Protein AF-A0A061HZM3-F1 (afdb_monomer_lite)

Structure (mmCIF, N/CA/C/O backbone):
data_AF-A0A061HZM3-F1
#
_entry.id   AF-A0A061HZM3-F1
#
loop_
_atom_site.group_PDB
_atom_site.id
_atom_site.type_symbol
_atom_site.label_atom_id
_atom_site.label_alt_id
_atom_site.label_comp_id
_atom_site.label_asym_id
_atom_site.label_entity_id
_atom_site.label_seq_id
_atom_site.pdbx_PDB_ins_code
_atom_site.Cartn_x
_atom_site.Cartn_y
_atom_site.Cartn_z
_atom_site.occupancy
_atom_site.B_iso_or_equiv
_atom_site.auth_seq_id
_atom_site.auth_comp_id
_atom_site.auth_asym_id
_atom_site.auth_atom_id
_atom_site.pdbx_PDB_mod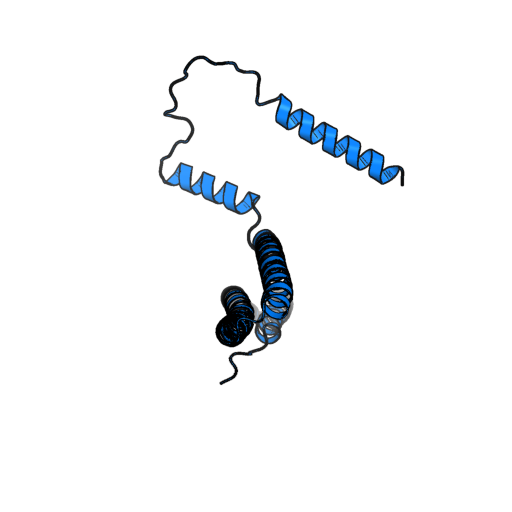el_num
ATOM 1 N N . MET A 1 1 ? -13.392 -8.582 -12.271 1.00 36.47 1 MET A N 1
ATOM 2 C CA . MET A 1 1 ? -13.819 -8.624 -10.857 1.00 36.47 1 MET A CA 1
ATOM 3 C C .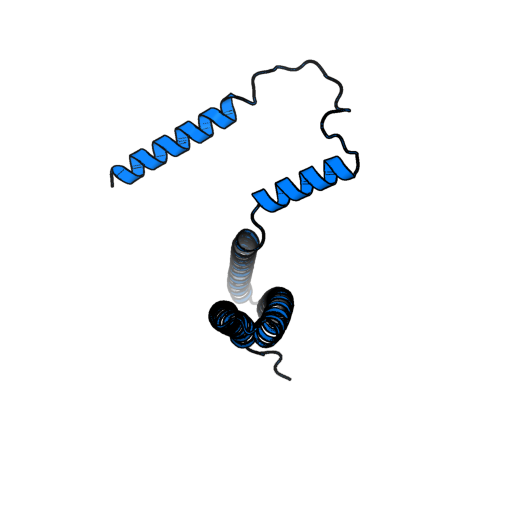 MET A 1 1 ? -12.980 -7.624 -10.081 1.00 36.47 1 MET A C 1
ATOM 5 O O . MET A 1 1 ? -11.847 -7.906 -9.725 1.00 36.47 1 MET A O 1
ATOM 9 N N . THR A 1 2 ? -13.490 -6.403 -9.954 1.00 38.25 2 THR A N 1
ATOM 10 C CA . THR A 1 2 ? -12.827 -5.271 -9.301 1.00 38.25 2 THR A CA 1
ATOM 11 C C . THR A 1 2 ? -12.988 -5.389 -7.790 1.00 38.25 2 THR A C 1
ATOM 13 O O . THR A 1 2 ? -14.016 -5.002 -7.242 1.00 38.25 2 THR A O 1
ATOM 16 N N . LEU A 1 3 ? -11.957 -5.890 -7.112 1.00 41.72 3 LEU A N 1
ATOM 17 C CA . LEU A 1 3 ? -11.779 -5.796 -5.657 1.00 41.72 3 LEU A CA 1
ATOM 18 C C . LEU A 1 3 ? -11.372 -4.362 -5.257 1.00 41.72 3 LEU A C 1
ATOM 20 O O . LEU A 1 3 ? -10.439 -4.143 -4.501 1.00 41.72 3 LEU A O 1
ATOM 24 N N . ASN A 1 4 ? -12.071 -3.369 -5.807 1.00 42.69 4 ASN A N 1
ATOM 25 C CA . ASN A 1 4 ? -12.007 -1.984 -5.362 1.00 42.69 4 ASN A CA 1
ATOM 26 C C . ASN A 1 4 ? -13.306 -1.697 -4.612 1.00 42.69 4 ASN A C 1
ATOM 28 O O . ASN A 1 4 ? -14.136 -0.908 -5.056 1.00 42.69 4 ASN A O 1
ATOM 32 N N . VAL A 1 5 ? -13.537 -2.428 -3.517 1.00 49.22 5 VAL A N 1
ATOM 33 C CA . VAL A 1 5 ? -14.477 -1.937 -2.511 1.00 49.22 5 VAL A CA 1
ATOM 34 C C . VAL A 1 5 ? -13.775 -0.722 -1.916 1.00 49.22 5 VAL A C 1
ATOM 36 O O . VAL A 1 5 ? -12.686 -0.892 -1.367 1.00 49.22 5 VAL A O 1
ATOM 39 N N . PRO A 1 6 ? -14.314 0.497 -2.065 1.00 49.41 6 PRO A N 1
ATOM 40 C CA . PRO A 1 6 ? -13.626 1.681 -1.590 1.00 49.41 6 PRO A CA 1
ATOM 41 C C . PRO A 1 6 ? -13.378 1.524 -0.086 1.00 49.41 6 PRO A C 1
ATOM 43 O O . PRO A 1 6 ? -14.340 1.419 0.676 1.00 49.41 6 PRO A O 1
ATOM 46 N N . LEU A 1 7 ? -12.112 1.531 0.341 1.00 52.38 7 LEU A N 1
ATOM 47 C CA . LEU A 1 7 ? -11.686 1.725 1.736 1.00 52.38 7 LEU A CA 1
ATOM 48 C C . LEU A 1 7 ? -12.539 2.757 2.511 1.00 52.38 7 LEU A C 1
ATOM 50 O O . LEU A 1 7 ? -12.871 2.483 3.667 1.00 52.38 7 LEU A O 1
ATOM 54 N N . PRO A 1 8 ? -13.005 3.880 1.910 1.00 52.91 8 PRO A N 1
ATOM 55 C CA . PRO A 1 8 ? -13.915 4.800 2.597 1.00 52.91 8 PRO A CA 1
ATOM 56 C C . PRO A 1 8 ? -15.257 4.194 3.038 1.00 52.91 8 PRO A C 1
ATOM 58 O O . PRO A 1 8 ? -15.874 4.729 3.950 1.00 52.91 8 PRO A O 1
ATOM 61 N N . SER A 1 9 ? -15.726 3.085 2.455 1.00 57.94 9 SER A N 1
ATOM 62 C CA . SER A 1 9 ? -17.019 2.478 2.812 1.00 57.94 9 SER A CA 1
ATOM 63 C C . SER A 1 9 ? -17.006 1.760 4.168 1.00 57.94 9 SER A C 1
ATOM 65 O O . SER A 1 9 ? -17.988 1.855 4.902 1.00 57.94 9 SER A O 1
ATOM 67 N N . LEU A 1 10 ? -15.899 1.107 4.551 1.00 58.59 10 LEU A N 1
ATOM 68 C CA . LEU A 1 10 ? -15.782 0.418 5.845 1.00 58.59 10 LEU A CA 1
ATOM 69 C C . LEU A 1 10 ? -15.461 1.377 6.997 1.00 58.59 10 LEU A C 1
ATOM 71 O O . LEU A 1 10 ? -16.040 1.245 8.077 1.00 58.59 10 LEU A O 1
ATOM 75 N N . SER A 1 11 ? -14.596 2.371 6.777 1.00 59.88 11 SER A N 1
ATOM 76 C CA . SER A 1 11 ? -14.310 3.406 7.782 1.00 59.88 11 SER A CA 1
ATOM 77 C C . SER A 1 11 ? -15.514 4.331 8.004 1.00 59.88 11 SER A C 1
ATOM 79 O O . SER A 1 11 ? -15.821 4.697 9.145 1.00 59.88 11 SER A O 1
ATOM 81 N N . SER A 1 12 ? -16.268 4.637 6.942 1.00 64.25 12 SER A N 1
ATOM 82 C CA . SER A 1 12 ? -17.578 5.296 7.023 1.00 64.25 12 SER A CA 1
ATOM 83 C C . SER A 1 12 ? -18.579 4.471 7.838 1.00 64.25 12 SER A C 1
ATOM 85 O O . SER A 1 12 ? -19.285 5.026 8.680 1.00 64.25 12 SER A O 1
ATOM 87 N N . PHE A 1 13 ? -18.593 3.144 7.672 1.00 61.00 13 PHE A N 1
ATOM 88 C CA . PHE A 1 13 ? -19.443 2.254 8.468 1.00 61.00 13 PHE A CA 1
ATOM 89 C C . PHE A 1 13 ? -19.054 2.238 9.953 1.00 61.00 13 PHE A C 1
ATOM 91 O O . PHE A 1 13 ? -19.924 2.336 10.821 1.00 61.00 13 PHE A O 1
ATOM 98 N N . GLY A 1 14 ? -17.754 2.186 10.263 1.00 61.41 14 GLY A N 1
ATOM 99 C CA . GLY A 1 14 ? -17.253 2.255 11.641 1.00 61.41 14 GLY A CA 1
ATOM 100 C C . GLY A 1 14 ? -17.596 3.580 12.333 1.00 61.41 14 GLY A C 1
ATOM 101 O O . GLY A 1 14 ? -18.073 3.596 13.470 1.00 61.41 14 GLY A O 1
ATOM 102 N N . SER A 1 15 ? -17.442 4.698 11.623 1.00 65.19 15 SER A N 1
ATOM 103 C CA . SER A 1 15 ? -17.803 6.028 12.133 1.00 65.19 15 SER A CA 1
ATOM 104 C C . SER A 1 15 ? -19.322 6.251 12.211 1.00 65.19 15 SER A C 1
ATOM 106 O O . SER A 1 15 ? -19.791 6.946 13.115 1.00 65.19 15 SER A O 1
ATOM 108 N N . GLY A 1 16 ? -20.113 5.611 11.345 1.00 72.19 16 GLY A N 1
ATOM 109 C CA . GLY A 1 16 ? -21.571 5.529 11.464 1.00 72.19 16 GLY A CA 1
ATOM 110 C C . GLY A 1 16 ? -22.018 4.770 12.719 1.00 72.19 16 GLY A C 1
ATOM 111 O O . GLY A 1 16 ? -22.868 5.260 13.464 1.00 72.19 16 GLY A O 1
ATOM 112 N N . SER A 1 17 ? -21.383 3.633 13.018 1.00 64.19 17 SER A N 1
ATOM 113 C CA . SER A 1 17 ? -21.670 2.841 14.223 1.00 64.19 17 SER A CA 1
ATOM 114 C C . SER A 1 17 ? -21.300 3.586 15.517 1.00 64.19 17 SER A C 1
ATOM 116 O O . SER A 1 17 ? -22.066 3.576 16.478 1.00 64.19 17 SER A O 1
ATOM 118 N N . GLN A 1 18 ? -20.206 4.360 15.529 1.00 67.31 18 GLN A N 1
ATOM 119 C CA . GLN A 1 18 ? -19.876 5.245 16.661 1.00 67.31 18 GLN A CA 1
ATOM 120 C C . GLN A 1 18 ? -20.892 6.376 16.876 1.00 67.31 18 GLN A C 1
ATOM 122 O O . GLN A 1 18 ? -21.146 6.769 18.017 1.00 67.31 18 GLN A O 1
ATOM 127 N N . ARG A 1 19 ? -21.479 6.927 15.805 1.00 73.31 19 ARG A N 1
ATOM 128 C CA . ARG A 1 19 ? -22.538 7.945 15.930 1.00 73.31 19 ARG A CA 1
ATOM 129 C C . ARG A 1 19 ? -23.815 7.351 16.516 1.00 73.31 19 ARG A C 1
ATOM 131 O O . ARG A 1 19 ? -24.417 7.982 17.383 1.00 73.31 19 ARG A O 1
ATOM 138 N N . SER A 1 20 ? -24.195 6.149 16.088 1.00 68.25 20 SER A N 1
ATOM 139 C CA . SER A 1 20 ? -25.365 5.450 16.625 1.00 68.25 20 SER A CA 1
ATOM 140 C C . SER A 1 20 ? -25.185 5.019 18.086 1.00 68.25 20 SER A C 1
ATOM 142 O O . SER A 1 20 ? -26.108 5.224 18.870 1.00 68.25 20 SER A O 1
ATOM 144 N N . HIS A 1 21 ? -23.991 4.576 18.499 1.00 66.31 21 HIS A N 1
ATOM 145 C CA . HIS A 1 21 ? -23.681 4.302 19.913 1.00 66.31 21 HIS A CA 1
ATOM 146 C C . HIS A 1 21 ? -23.886 5.540 20.800 1.00 66.31 21 HIS A C 1
ATOM 148 O O . HIS A 1 21 ? -24.590 5.491 21.805 1.00 66.31 21 HIS A O 1
ATOM 154 N N . LYS A 1 22 ? -23.347 6.702 20.395 1.00 73.12 22 LYS A N 1
ATOM 155 C CA . LYS A 1 22 ? -23.534 7.969 21.133 1.00 73.12 22 LYS A CA 1
ATOM 156 C C . LYS A 1 22 ? -25.002 8.398 21.217 1.00 73.12 22 LYS A C 1
ATOM 158 O O . LYS A 1 22 ? -25.380 9.148 22.118 1.00 73.12 22 LYS A O 1
ATOM 163 N N . HIS A 1 23 ? -25.816 8.003 20.242 1.00 73.56 23 HIS A N 1
ATOM 164 C CA . HIS A 1 23 ? -27.248 8.271 20.245 1.00 73.56 23 HIS A CA 1
ATOM 165 C C . HIS A 1 23 ? -27.972 7.348 21.237 1.00 73.56 23 HIS A C 1
ATOM 167 O O . HIS A 1 23 ? -28.792 7.831 22.014 1.00 73.56 23 HIS A O 1
ATOM 173 N N . GLU A 1 24 ? -27.623 6.061 21.271 1.00 65.75 24 GLU A N 1
ATOM 174 C CA . GLU A 1 24 ? -28.167 5.076 22.215 1.00 65.75 24 GLU A CA 1
ATOM 175 C C . GLU A 1 24 ? -27.816 5.400 23.674 1.00 65.75 24 GLU A C 1
ATOM 177 O O . GLU A 1 24 ? -28.718 5.385 24.510 1.00 65.75 24 GLU A O 1
ATOM 182 N N . ASP A 1 25 ? -26.587 5.845 23.963 1.00 68.81 25 ASP A N 1
ATOM 183 C CA . ASP A 1 25 ? -26.183 6.296 25.307 1.00 68.81 25 ASP A CA 1
ATOM 184 C C . ASP A 1 25 ? -27.058 7.462 25.811 1.00 68.81 25 ASP A C 1
ATOM 186 O O . ASP A 1 25 ? -27.485 7.511 26.968 1.00 68.81 25 ASP A O 1
ATOM 190 N N . LYS A 1 26 ? -27.389 8.410 24.921 1.00 75.50 26 LYS A N 1
ATOM 191 C CA . LYS A 1 26 ? -28.266 9.546 25.252 1.00 75.50 26 LYS A CA 1
ATOM 192 C C . LYS A 1 26 ? -29.700 9.104 25.539 1.00 75.50 26 LYS A C 1
ATOM 194 O O . LYS A 1 26 ? -30.350 9.696 26.404 1.00 75.50 26 LYS A O 1
ATOM 199 N N . HIS A 1 27 ? -30.212 8.103 24.822 1.00 71.88 27 HIS A N 1
ATOM 200 C CA . HIS A 1 27 ? -31.548 7.547 25.071 1.00 71.88 27 HIS A CA 1
ATOM 201 C C . HIS A 1 27 ? -31.585 6.711 26.347 1.00 71.88 27 HIS A C 1
ATOM 203 O O . HIS A 1 27 ? -32.555 6.805 27.097 1.00 71.88 27 HIS A O 1
ATOM 209 N N . GLN A 1 28 ? -30.502 6.000 26.661 1.00 63.81 28 GLN A N 1
ATOM 210 C CA . GLN A 1 28 ? -30.351 5.268 27.913 1.00 63.81 28 GLN A CA 1
ATOM 211 C C . GLN A 1 28 ? -30.371 6.205 29.128 1.00 63.81 28 GLN A C 1
ATOM 213 O O . GLN A 1 28 ? -31.161 5.989 30.047 1.00 63.81 28 GLN A O 1
ATOM 218 N N . CYS A 1 29 ? -29.603 7.301 29.110 1.00 66.44 29 CYS A N 1
ATOM 219 C CA . CYS A 1 29 ? -29.645 8.312 30.175 1.00 66.44 29 CYS A CA 1
ATOM 220 C C . CYS A 1 29 ? -31.052 8.904 30.366 1.00 66.44 29 CYS A C 1
ATOM 222 O O . CYS A 1 29 ? -31.511 9.073 31.497 1.00 66.44 29 CYS A O 1
ATOM 224 N N . LYS A 1 30 ? -31.776 9.171 29.269 1.00 74.50 30 LYS A N 1
ATOM 225 C CA . LYS A 1 30 ? -33.163 9.665 29.320 1.00 74.50 30 LYS A CA 1
ATOM 226 C C . LYS A 1 30 ? -34.152 8.620 29.850 1.00 74.50 30 LYS A C 1
ATOM 228 O O . LYS A 1 30 ? -35.118 8.995 30.507 1.00 74.50 30 LYS A O 1
ATOM 233 N N . ALA A 1 31 ? -33.944 7.335 29.567 1.00 67.38 31 ALA A N 1
ATOM 234 C CA . ALA A 1 31 ? -34.793 6.249 30.059 1.00 67.38 31 ALA A CA 1
ATOM 235 C C . ALA A 1 31 ? -34.592 5.998 31.563 1.00 67.38 31 ALA A C 1
ATOM 237 O O . ALA A 1 31 ? -35.571 5.812 32.286 1.00 67.38 31 ALA A O 1
ATOM 238 N N . ILE A 1 32 ? -33.345 6.090 32.044 1.00 67.25 32 ILE A N 1
ATOM 239 C CA . ILE A 1 32 ? -32.999 5.994 33.472 1.00 67.25 32 ILE A CA 1
ATOM 240 C C . ILE A 1 32 ? -33.622 7.153 34.262 1.00 67.25 32 ILE A C 1
ATOM 242 O O . ILE A 1 32 ? -34.231 6.920 35.302 1.00 67.25 32 ILE A O 1
ATOM 246 N N . GLN A 1 33 ? -33.559 8.388 33.745 1.00 74.56 33 GLN A N 1
ATOM 247 C CA . GLN A 1 33 ? -34.195 9.556 34.380 1.00 74.56 33 GLN A CA 1
ATOM 248 C C . GLN A 1 33 ? -35.721 9.434 34.494 1.00 74.56 33 GLN A C 1
ATOM 250 O O . GLN A 1 33 ? -36.319 10.004 35.401 1.00 74.56 33 GLN A O 1
ATOM 255 N N . LYS A 1 34 ? -36.356 8.686 33.586 1.00 79.25 34 LYS A N 1
ATOM 256 C CA . LYS A 1 34 ? -37.800 8.413 33.606 1.00 79.25 34 LYS A CA 1
ATOM 257 C C . LYS A 1 34 ? -38.179 7.208 34.478 1.00 79.25 34 LYS A C 1
ATOM 259 O O . LYS A 1 34 ? -39.349 6.845 34.506 1.00 79.25 34 LYS A O 1
ATOM 264 N N . GLY A 1 35 ? -37.214 6.570 35.150 1.00 75.75 35 GLY A N 1
ATOM 265 C CA . GLY A 1 35 ? -37.437 5.398 36.003 1.00 75.75 35 GLY A CA 1
ATOM 266 C C . GLY A 1 35 ? -37.787 4.114 35.243 1.00 75.75 35 GLY A C 1
ATOM 267 O O . GLY A 1 35 ? -38.175 3.128 35.862 1.00 75.75 35 GLY A O 1
ATOM 268 N N . ASN A 1 36 ? -37.655 4.103 33.911 1.00 79.62 36 ASN A N 1
ATOM 269 C CA . ASN A 1 36 ? -38.100 2.992 33.074 1.00 79.62 36 ASN A CA 1
ATOM 270 C C . ASN A 1 36 ? -36.932 2.025 32.807 1.00 79.62 36 ASN A C 1
ATOM 272 O O . ASN A 1 36 ? -36.230 2.109 31.794 1.00 79.62 36 ASN A O 1
ATOM 276 N N . THR A 1 37 ? -36.685 1.144 33.777 1.00 78.56 37 THR A N 1
ATOM 277 C CA . THR A 1 37 ? -35.510 0.257 33.850 1.00 78.56 37 THR A CA 1
ATOM 278 C C . THR A 1 37 ? -35.435 -0.757 32.706 1.00 78.56 37 THR A C 1
ATOM 280 O O . THR A 1 37 ? -34.341 -1.068 32.236 1.00 78.56 37 THR A O 1
ATOM 283 N N . GLU A 1 38 ? -36.575 -1.220 32.194 1.00 78.81 38 GLU A N 1
ATOM 284 C CA . GLU A 1 38 ? -36.651 -2.141 31.051 1.00 78.81 38 GLU A CA 1
ATOM 285 C C . GLU A 1 38 ? -36.196 -1.492 29.740 1.00 78.81 38 GLU A C 1
ATOM 287 O O . GLU A 1 38 ? -35.385 -2.059 29.007 1.00 78.81 38 GLU A O 1
ATOM 292 N N . VAL A 1 39 ? -36.623 -0.254 29.482 1.00 76.75 39 VAL A N 1
ATOM 293 C CA . VAL A 1 39 ? -36.205 0.508 28.294 1.00 76.75 39 VAL A CA 1
ATOM 294 C C . VAL A 1 39 ? -34.718 0.864 28.374 1.00 76.75 39 VAL A C 1
ATOM 296 O O . VAL A 1 39 ? -33.998 0.777 27.378 1.00 76.75 39 VAL A O 1
ATOM 299 N N . ALA A 1 40 ? -34.225 1.203 29.569 1.00 72.62 40 ALA A N 1
ATOM 300 C CA . ALA A 1 40 ? -32.803 1.447 29.794 1.00 72.62 40 ALA A CA 1
ATOM 301 C C . ALA A 1 40 ? -31.946 0.196 29.533 1.00 72.62 40 ALA A C 1
ATOM 303 O O . ALA A 1 40 ? -30.879 0.318 28.934 1.00 72.62 40 ALA A O 1
ATOM 304 N N . ARG A 1 41 ? -32.416 -0.999 29.924 1.00 77.19 41 ARG A N 1
ATOM 305 C CA . ARG A 1 41 ? -31.723 -2.272 29.664 1.00 77.19 41 ARG A CA 1
ATOM 306 C C . ARG A 1 41 ? -31.621 -2.568 28.164 1.00 77.19 41 ARG A C 1
ATOM 308 O O . ARG A 1 41 ? -30.539 -2.915 27.703 1.00 77.19 41 ARG A O 1
ATOM 315 N N . ILE A 1 42 ? -32.695 -2.357 27.399 1.00 83.12 42 ILE A N 1
ATOM 316 C CA . ILE A 1 42 ? -32.699 -2.569 25.938 1.00 83.12 42 ILE A CA 1
ATOM 317 C C . ILE A 1 42 ? -31.732 -1.603 25.231 1.00 83.12 42 ILE A C 1
ATOM 319 O O . ILE A 1 42 ? -31.001 -2.006 24.325 1.00 83.12 42 ILE A O 1
ATOM 323 N N . HIS A 1 43 ? -31.686 -0.330 25.641 1.00 75.88 43 HIS A N 1
ATOM 324 C CA . HIS A 1 43 ? -30.715 0.622 25.089 1.00 75.88 43 HIS A CA 1
ATOM 325 C C . HIS A 1 43 ? -29.269 0.275 25.468 1.00 75.88 43 HIS A C 1
ATOM 327 O O . HIS A 1 43 ? -28.395 0.391 24.613 1.00 75.88 43 HIS A O 1
ATOM 333 N N . ALA A 1 44 ? -29.031 -0.217 26.689 1.00 76.06 44 ALA A N 1
ATOM 334 C CA . ALA A 1 44 ? -27.716 -0.697 27.122 1.00 76.06 44 ALA A CA 1
ATOM 335 C C . ALA A 1 44 ? -27.222 -1.866 26.261 1.00 76.06 44 ALA A C 1
ATOM 337 O O . ALA A 1 44 ? -26.082 -1.885 25.801 1.00 76.06 44 ALA A O 1
ATOM 338 N N . GLU A 1 45 ? -28.095 -2.845 26.029 1.00 81.25 45 GLU A N 1
ATOM 339 C CA . GLU A 1 45 ? -27.782 -4.042 25.253 1.00 81.25 45 GLU A CA 1
ATOM 340 C C . GLU A 1 45 ? -27.498 -3.694 23.785 1.00 81.25 45 GLU A C 1
ATOM 342 O O . GLU A 1 45 ? -26.532 -4.184 23.193 1.00 81.25 45 GLU A O 1
ATOM 347 N N . ASN A 1 46 ? -28.272 -2.764 23.216 1.00 79.56 46 ASN A N 1
ATOM 348 C CA . ASN A 1 46 ? -28.009 -2.228 21.884 1.00 79.56 46 ASN A CA 1
ATOM 349 C C . ASN A 1 46 ? -26.681 -1.464 21.800 1.00 79.56 46 ASN A C 1
ATOM 351 O O . ASN A 1 46 ? -25.920 -1.717 20.865 1.00 79.56 46 ASN A O 1
ATOM 355 N N . ALA A 1 47 ? -26.353 -0.629 22.790 1.00 74.88 47 ALA A N 1
ATOM 356 C CA . ALA A 1 47 ? -25.080 0.090 22.829 1.00 74.88 47 ALA A CA 1
ATOM 357 C C . ALA A 1 47 ? -23.884 -0.881 22.877 1.00 74.88 47 ALA A C 1
ATOM 359 O O . ALA A 1 47 ? -22.939 -0.753 22.093 1.00 74.88 47 ALA A O 1
ATOM 360 N N . ILE A 1 48 ? -23.955 -1.926 23.714 1.00 81.94 48 ILE A N 1
ATOM 361 C CA . ILE A 1 48 ? -22.925 -2.979 23.787 1.00 81.94 48 ILE A CA 1
ATOM 362 C C . ILE A 1 48 ? -22.797 -3.715 22.446 1.00 81.94 48 ILE A C 1
ATOM 364 O O . ILE A 1 48 ? -21.684 -3.936 21.955 1.00 81.94 48 ILE A O 1
ATOM 368 N N . ARG A 1 49 ? -23.921 -4.062 21.811 1.00 84.69 49 ARG A N 1
ATOM 369 C CA . ARG A 1 49 ? -23.928 -4.703 20.489 1.00 84.69 49 ARG A CA 1
ATOM 370 C C . ARG A 1 49 ? -23.257 -3.822 19.435 1.00 84.69 49 ARG A C 1
ATOM 372 O O . ARG A 1 49 ? -22.408 -4.318 18.692 1.00 84.69 49 ARG A O 1
ATOM 379 N N . GLN A 1 50 ? -23.584 -2.531 19.391 1.00 80.19 50 GLN A N 1
ATOM 380 C CA . GLN A 1 50 ? -22.973 -1.588 18.452 1.00 80.19 50 GLN A CA 1
ATOM 381 C C . GLN A 1 50 ? -21.481 -1.388 18.714 1.00 80.19 50 GLN A C 1
ATOM 383 O O . GLN A 1 50 ? -20.694 -1.383 17.771 1.00 80.19 50 GLN A O 1
ATOM 388 N N . LYS A 1 51 ? -21.058 -1.310 19.981 1.00 78.62 51 LYS A N 1
ATOM 389 C CA . LYS A 1 51 ? -19.637 -1.248 20.355 1.00 78.62 51 LYS A CA 1
ATOM 390 C C . LYS A 1 51 ? -18.865 -2.452 19.807 1.00 78.62 51 LYS A C 1
ATOM 392 O O . LYS A 1 51 ? -17.811 -2.281 19.194 1.00 78.62 51 LYS A O 1
ATOM 397 N N . ASN A 1 52 ? -19.397 -3.660 19.984 1.00 80.06 52 ASN A N 1
ATOM 398 C CA . ASN A 1 52 ? -18.756 -4.884 19.497 1.00 80.06 52 ASN A CA 1
ATO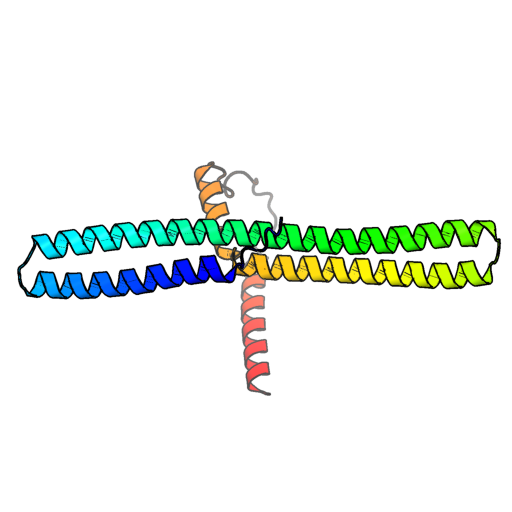M 399 C C . ASN A 1 52 ? -18.712 -4.944 17.964 1.00 80.06 52 ASN A C 1
ATOM 401 O O . ASN A 1 52 ? -17.694 -5.331 17.386 1.00 80.06 52 ASN A O 1
ATOM 405 N N . GLN A 1 53 ? -19.782 -4.514 17.292 1.00 79.19 53 GLN A N 1
ATOM 406 C CA . GLN A 1 53 ? -19.797 -4.397 15.833 1.00 79.19 53 GLN A CA 1
ATOM 407 C C . GLN A 1 53 ? -18.754 -3.389 15.335 1.00 79.19 53 GLN A C 1
ATOM 409 O O . GLN A 1 53 ? -18.003 -3.711 14.417 1.00 79.19 53 GLN A O 1
ATOM 414 N N . ALA A 1 54 ? -18.636 -2.219 15.968 1.00 74.69 54 ALA A N 1
ATOM 415 C CA . ALA A 1 54 ? -17.646 -1.205 15.612 1.00 74.69 54 ALA A CA 1
ATOM 416 C C . ALA A 1 54 ? -16.202 -1.724 15.738 1.00 74.69 54 ALA A C 1
ATOM 418 O O . ALA A 1 54 ? -15.392 -1.496 14.841 1.00 74.69 54 ALA A O 1
ATOM 419 N N . ILE A 1 55 ? -15.886 -2.474 16.802 1.00 78.50 55 ILE A N 1
ATOM 420 C CA . ILE A 1 55 ? -14.558 -3.089 16.987 1.00 78.50 55 ILE A CA 1
ATOM 421 C C . ILE A 1 55 ? -14.269 -4.112 15.880 1.00 78.50 55 ILE A C 1
ATOM 423 O O . ILE A 1 55 ? -13.173 -4.128 15.317 1.00 78.50 55 ILE A O 1
ATOM 427 N N . ASN A 1 56 ? -15.249 -4.946 15.526 1.00 77.81 56 ASN A N 1
ATOM 428 C CA . ASN A 1 56 ? -15.094 -5.915 14.441 1.00 77.81 56 ASN A CA 1
ATOM 429 C C . ASN A 1 56 ? -14.912 -5.235 13.076 1.00 77.81 56 ASN A C 1
ATOM 431 O O . ASN A 1 56 ? -14.050 -5.653 12.301 1.00 77.81 56 ASN A O 1
ATOM 435 N N . PHE A 1 57 ? -15.653 -4.159 12.795 1.00 78.44 57 PHE A N 1
ATOM 436 C CA . PHE A 1 57 ? -15.467 -3.371 11.574 1.00 78.44 57 PHE A CA 1
ATOM 437 C C . PHE A 1 57 ? -14.112 -2.672 11.531 1.00 78.44 57 PHE A C 1
ATOM 439 O O . PHE A 1 57 ? -13.487 -2.656 10.476 1.00 78.44 57 PHE A O 1
ATOM 446 N N . LEU A 1 58 ? -13.617 -2.156 12.658 1.00 76.38 58 LEU A N 1
ATOM 447 C CA . LEU A 1 58 ? -12.292 -1.543 12.727 1.00 76.38 58 LEU A CA 1
ATOM 448 C C . LEU A 1 58 ? -11.186 -2.566 12.434 1.00 76.38 58 LEU A C 1
ATOM 450 O O . LEU A 1 58 ? -10.312 -2.309 11.608 1.00 76.38 58 LEU A O 1
ATOM 454 N N . ARG A 1 59 ? -11.269 -3.763 13.032 1.00 76.00 59 ARG A N 1
ATOM 455 C CA . ARG A 1 59 ? -10.345 -4.873 12.738 1.00 76.00 59 ARG A CA 1
ATOM 456 C C . ARG A 1 59 ? -10.395 -5.282 11.268 1.00 76.00 59 ARG A C 1
ATOM 458 O O . ARG A 1 59 ? -9.355 -5.528 10.663 1.00 76.00 59 ARG A O 1
ATOM 465 N N . MET A 1 60 ? -11.590 -5.358 10.685 1.00 76.44 60 MET A N 1
ATOM 466 C CA . MET A 1 60 ? -11.748 -5.701 9.274 1.00 76.44 60 MET A CA 1
ATOM 467 C C . MET A 1 60 ? -11.222 -4.592 8.357 1.00 76.44 60 MET A C 1
ATOM 469 O O . MET A 1 60 ? -10.549 -4.897 7.381 1.00 76.44 60 MET A O 1
ATOM 473 N N . SER A 1 61 ? -11.441 -3.322 8.706 1.00 73.25 61 SER A N 1
ATOM 474 C CA . SER A 1 61 ? -10.895 -2.168 7.988 1.00 73.25 61 SER A CA 1
ATOM 475 C C . SER A 1 61 ? -9.369 -2.191 7.979 1.00 73.25 61 SER A C 1
ATOM 477 O O . SER A 1 61 ? -8.783 -2.056 6.914 1.00 73.25 61 SER A O 1
ATOM 479 N N . ALA A 1 62 ? -8.728 -2.434 9.126 1.00 73.81 62 ALA A N 1
ATOM 480 C CA . ALA A 1 62 ? -7.269 -2.532 9.213 1.00 73.81 62 ALA A CA 1
ATOM 481 C C . ALA A 1 62 ? -6.712 -3.678 8.348 1.00 73.81 62 ALA A C 1
ATOM 483 O O . ALA A 1 62 ? -5.707 -3.521 7.660 1.00 73.81 62 ALA A O 1
ATOM 484 N N . ARG A 1 63 ? -7.398 -4.830 8.320 1.00 76.38 63 ARG A N 1
ATOM 485 C CA . ARG A 1 63 ? -7.023 -5.955 7.446 1.00 76.38 63 ARG A CA 1
ATOM 486 C C . ARG A 1 63 ? -7.176 -5.614 5.964 1.00 76.38 63 ARG A C 1
ATOM 488 O O . ARG A 1 63 ? -6.314 -5.981 5.174 1.00 76.38 63 ARG A O 1
ATOM 495 N N . VAL A 1 64 ? -8.261 -4.939 5.584 1.00 80.00 64 VAL A N 1
ATOM 496 C CA . VAL A 1 64 ? -8.498 -4.519 4.194 1.00 80.00 64 VAL A CA 1
ATOM 497 C C . VAL A 1 64 ? -7.462 -3.487 3.759 1.00 80.00 64 VAL A C 1
ATOM 499 O O . VAL A 1 64 ? -6.960 -3.590 2.646 1.00 80.00 64 VAL A O 1
ATOM 502 N N . ASP A 1 65 ? -7.089 -2.557 4.635 1.00 75.31 65 ASP A N 1
ATOM 503 C CA . ASP A 1 65 ? -6.066 -1.546 4.362 1.00 75.31 65 ASP A CA 1
ATOM 504 C C . ASP A 1 65 ? -4.680 -2.178 4.164 1.00 75.31 65 ASP A C 1
ATOM 506 O O . ASP A 1 65 ? -4.013 -1.934 3.159 1.00 75.31 65 ASP A O 1
ATOM 510 N N . ALA A 1 66 ? -4.304 -3.128 5.027 1.00 75.56 66 ALA A N 1
ATOM 511 C CA . ALA A 1 66 ? -3.072 -3.899 4.862 1.00 75.56 66 ALA A CA 1
ATOM 512 C C . ALA A 1 66 ? -3.041 -4.697 3.542 1.00 75.56 66 ALA A C 1
ATOM 514 O O . ALA A 1 66 ? -2.006 -4.780 2.876 1.00 75.56 66 ALA A O 1
ATOM 515 N N . VAL A 1 67 ? -4.170 -5.290 3.135 1.00 77.12 67 VAL A N 1
ATOM 516 C CA . VAL A 1 67 ? -4.272 -6.001 1.850 1.00 77.12 67 VAL A CA 1
ATOM 517 C C . VAL A 1 67 ? -4.219 -5.022 0.675 1.00 77.12 67 VAL A C 1
ATOM 519 O O . VAL A 1 67 ? -3.537 -5.305 -0.307 1.00 77.12 67 VAL A O 1
ATOM 522 N N . ALA A 1 68 ? -4.877 -3.866 0.770 1.00 75.56 68 ALA A N 1
ATOM 523 C CA . ALA A 1 68 ? -4.849 -2.834 -0.260 1.00 75.56 68 ALA A CA 1
ATOM 524 C C . ALA A 1 68 ? -3.430 -2.293 -0.481 1.00 75.56 68 ALA A C 1
ATOM 526 O O . ALA A 1 68 ? -2.997 -2.201 -1.629 1.00 75.56 68 ALA A O 1
ATOM 527 N N . ALA A 1 69 ? -2.679 -2.036 0.595 1.00 76.19 69 ALA A N 1
ATOM 528 C CA . ALA A 1 69 ? -1.276 -1.635 0.521 1.00 76.19 69 ALA A CA 1
ATOM 529 C C . ALA A 1 69 ? -0.426 -2.685 -0.216 1.00 76.19 69 ALA A C 1
ATOM 531 O O . ALA A 1 69 ? 0.268 -2.359 -1.177 1.00 76.19 69 ALA A O 1
ATOM 532 N N . ARG A 1 70 ? -0.561 -3.972 0.140 1.00 78.12 70 ARG A N 1
ATOM 533 C CA . ARG A 1 70 ? 0.146 -5.071 -0.548 1.00 78.12 70 ARG A CA 1
ATOM 534 C C . ARG A 1 70 ? -0.230 -5.186 -2.026 1.00 78.12 70 ARG A C 1
ATOM 536 O O . ARG A 1 70 ? 0.640 -5.423 -2.863 1.00 78.12 70 ARG A O 1
ATOM 543 N N . VAL A 1 71 ? -1.508 -5.017 -2.366 1.00 84.19 71 VAL A N 1
ATOM 544 C CA . VAL A 1 71 ? -1.970 -5.027 -3.763 1.00 84.19 71 VAL A CA 1
ATOM 545 C C . VAL A 1 71 ? -1.402 -3.833 -4.529 1.00 84.19 71 VAL A C 1
ATOM 547 O O . VAL A 1 71 ? -0.947 -4.004 -5.658 1.00 84.19 71 VAL A O 1
ATOM 550 N N . GLN A 1 72 ? -1.368 -2.644 -3.927 1.00 79.69 72 GLN A N 1
ATOM 551 C CA . GLN A 1 72 ? -0.795 -1.449 -4.543 1.00 79.69 72 GLN A CA 1
ATOM 552 C C . GLN A 1 72 ? 0.706 -1.619 -4.816 1.00 79.69 72 GLN A C 1
ATOM 554 O O . GLN A 1 72 ? 1.166 -1.298 -5.917 1.00 79.69 72 GLN A O 1
ATOM 559 N N . THR A 1 73 ? 1.454 -2.192 -3.869 1.00 80.88 73 THR A N 1
ATOM 560 C CA . THR A 1 73 ? 2.855 -2.591 -4.065 1.00 80.88 73 THR A CA 1
ATOM 561 C C . THR A 1 73 ? 2.988 -3.581 -5.221 1.00 80.88 73 THR A C 1
ATOM 563 O O . THR A 1 73 ? 3.781 -3.355 -6.132 1.00 80.88 73 THR A O 1
ATOM 566 N N . ALA A 1 74 ? 2.167 -4.636 -5.256 1.00 78.31 74 ALA A N 1
ATOM 567 C CA . ALA A 1 74 ? 2.213 -5.645 -6.315 1.00 78.31 74 ALA A CA 1
ATOM 568 C C . ALA A 1 74 ? 1.898 -5.067 -7.708 1.00 78.31 74 ALA A C 1
ATOM 570 O O . ALA A 1 74 ? 2.559 -5.408 -8.688 1.00 78.31 74 ALA A O 1
ATOM 571 N N . VAL A 1 75 ? 0.924 -4.159 -7.814 1.00 84.00 75 VAL A N 1
ATOM 572 C CA . VAL A 1 75 ? 0.598 -3.462 -9.069 1.00 84.00 75 VAL A CA 1
ATOM 573 C C . VAL A 1 75 ? 1.748 -2.556 -9.509 1.00 84.00 75 VAL A C 1
ATOM 575 O O . VAL A 1 75 ? 2.071 -2.507 -10.697 1.00 84.00 75 VAL A O 1
ATOM 578 N N . THR A 1 76 ? 2.368 -1.843 -8.569 1.00 82.12 76 THR A N 1
ATOM 579 C CA . THR A 1 76 ? 3.497 -0.946 -8.846 1.00 82.12 76 THR A CA 1
ATOM 580 C C . THR A 1 76 ? 4.713 -1.738 -9.320 1.00 82.12 76 THR A C 1
ATOM 582 O O . THR A 1 76 ? 5.238 -1.456 -10.397 1.00 82.12 76 THR A O 1
ATOM 585 N N . MET A 1 77 ? 5.071 -2.808 -8.608 1.00 85.25 77 MET A N 1
ATOM 586 C CA . MET A 1 77 ? 6.149 -3.714 -9.003 1.00 85.25 77 MET A CA 1
ATOM 587 C C . MET A 1 77 ? 5.853 -4.389 -10.351 1.00 85.25 77 MET A C 1
ATOM 589 O O . MET A 1 77 ? 6.719 -4.456 -11.215 1.00 85.25 77 MET A O 1
ATOM 593 N N . GLY A 1 78 ? 4.605 -4.791 -10.608 1.00 86.88 78 GLY A N 1
ATOM 594 C CA . GLY A 1 78 ? 4.205 -5.350 -11.902 1.00 86.88 78 GLY A CA 1
ATOM 595 C C . GLY A 1 78 ? 4.387 -4.379 -13.078 1.00 86.88 78 GLY A C 1
ATOM 596 O O . GLY A 1 78 ? 4.760 -4.801 -14.176 1.00 86.88 78 GLY A O 1
ATOM 597 N N . LYS A 1 79 ? 4.172 -3.070 -12.869 1.00 86.38 79 LYS A N 1
ATOM 598 C CA . LYS A 1 79 ? 4.470 -2.042 -13.884 1.00 86.38 79 LYS A CA 1
ATOM 599 C C . LYS A 1 79 ? 5.971 -1.942 -14.147 1.00 86.38 79 LYS A C 1
ATOM 601 O O . LYS A 1 79 ? 6.359 -1.933 -15.313 1.00 86.38 79 LYS A O 1
ATOM 606 N N . VAL A 1 80 ? 6.791 -1.929 -13.096 1.00 85.56 80 VAL A N 1
ATOM 607 C CA . VAL A 1 80 ? 8.260 -1.932 -13.199 1.00 85.56 80 VAL A CA 1
ATOM 608 C C . VAL A 1 80 ? 8.741 -3.156 -13.978 1.00 85.56 80 VAL A C 1
ATOM 610 O O . VAL A 1 80 ? 9.454 -3.008 -14.969 1.00 85.56 80 VAL A O 1
ATOM 613 N N . THR A 1 81 ? 8.276 -4.357 -13.620 1.00 87.88 81 THR A N 1
ATOM 614 C CA . THR A 1 81 ? 8.626 -5.600 -14.325 1.00 87.88 81 THR A CA 1
ATOM 615 C C . THR A 1 81 ? 8.262 -5.533 -15.808 1.00 87.88 81 THR A C 1
ATOM 617 O O . THR A 1 81 ? 9.047 -5.945 -16.661 1.00 87.88 81 THR A O 1
ATOM 620 N N . LYS A 1 82 ? 7.089 -4.983 -16.150 1.00 90.06 82 LYS A N 1
ATOM 621 C CA . LYS A 1 82 ? 6.666 -4.827 -17.548 1.00 90.06 82 LYS A CA 1
ATOM 622 C C . LYS A 1 82 ? 7.547 -3.834 -18.314 1.00 90.06 82 LYS A C 1
ATOM 624 O O . LYS A 1 82 ? 7.884 -4.106 -19.468 1.00 90.06 82 LYS A O 1
ATOM 629 N N . SER A 1 83 ? 7.928 -2.718 -17.693 1.00 85.94 83 SER A N 1
ATOM 630 C CA . SER A 1 83 ? 8.857 -1.742 -18.278 1.00 85.94 83 SER A CA 1
ATOM 631 C C . SER A 1 83 ? 10.238 -2.358 -18.510 1.00 85.94 83 SER A C 1
ATOM 633 O O . SER A 1 83 ? 10.747 -2.291 -19.630 1.00 85.94 83 SER A O 1
ATOM 635 N N . MET A 1 84 ? 10.783 -3.069 -17.517 1.00 85.50 84 MET A N 1
ATOM 636 C CA . MET A 1 84 ? 12.063 -3.774 -17.639 1.00 85.50 84 MET A CA 1
ATOM 637 C C . MET A 1 84 ? 12.035 -4.849 -18.729 1.00 85.50 84 MET A C 1
ATOM 639 O O . MET A 1 84 ? 12.961 -4.931 -19.532 1.00 85.50 84 MET A O 1
ATOM 643 N N . ALA A 1 85 ? 10.951 -5.622 -18.841 1.00 89.62 85 ALA A N 1
ATOM 644 C CA . ALA A 1 85 ? 10.791 -6.596 -19.921 1.00 89.62 85 ALA A CA 1
ATOM 645 C C . ALA A 1 85 ? 10.814 -5.933 -21.314 1.00 89.62 85 ALA A C 1
ATOM 647 O O . ALA A 1 85 ? 11.369 -6.491 -22.264 1.00 89.62 85 ALA A O 1
ATOM 648 N N . GLY A 1 86 ? 10.245 -4.729 -21.442 1.00 89.12 86 GLY A N 1
ATOM 649 C CA . GLY A 1 86 ? 10.323 -3.922 -22.660 1.00 89.12 86 GLY A CA 1
ATOM 650 C C . GLY A 1 86 ? 11.753 -3.489 -22.993 1.00 89.12 86 GLY A C 1
ATOM 651 O O . GLY A 1 86 ? 12.178 -3.630 -24.142 1.00 89.12 86 GLY A O 1
ATOM 652 N N . VAL A 1 87 ? 12.511 -3.028 -21.992 1.00 86.12 87 VAL A N 1
ATOM 653 C CA . VAL A 1 87 ? 13.922 -2.644 -22.161 1.00 86.12 87 VAL A CA 1
ATOM 654 C C . VAL A 1 87 ? 14.775 -3.832 -22.568 1.00 86.12 87 VAL A C 1
ATOM 656 O O . VAL A 1 87 ? 15.476 -3.746 -23.573 1.00 86.12 87 VAL A O 1
ATOM 659 N N . VAL A 1 88 ? 14.656 -4.965 -21.873 1.00 88.06 88 VAL A N 1
ATOM 660 C CA . VAL A 1 88 ? 15.405 -6.190 -22.193 1.00 88.06 88 VAL A CA 1
ATOM 661 C C . VAL A 1 88 ? 15.112 -6.650 -23.622 1.00 88.06 88 VAL A C 1
ATOM 663 O O . VAL A 1 88 ? 16.029 -6.974 -24.373 1.00 88.06 88 VAL A O 1
ATOM 666 N N . LYS A 1 89 ? 13.848 -6.595 -24.058 1.00 89.19 89 LYS A N 1
ATOM 667 C CA . LYS A 1 89 ? 13.482 -6.926 -25.442 1.00 89.19 89 LYS A CA 1
ATOM 668 C C . LYS A 1 89 ? 14.075 -5.944 -26.459 1.00 89.19 89 LYS A C 1
ATOM 670 O O . LYS A 1 89 ? 14.510 -6.361 -27.531 1.00 89.19 89 LYS A O 1
ATOM 675 N N . SER A 1 90 ? 14.103 -4.648 -26.142 1.00 84.62 90 SER A N 1
ATOM 676 C CA . SER A 1 90 ? 14.759 -3.647 -26.994 1.00 84.62 90 SER A CA 1
ATOM 677 C C . SER A 1 90 ? 16.283 -3.818 -27.032 1.00 84.62 90 SER A C 1
ATOM 679 O O . SER A 1 90 ? 16.899 -3.556 -28.065 1.00 84.62 90 SER A O 1
ATOM 681 N N . MET A 1 91 ? 16.874 -4.340 -25.955 1.00 81.75 91 MET A N 1
ATOM 682 C CA . MET A 1 91 ? 18.296 -4.662 -25.854 1.00 81.75 91 MET A CA 1
ATOM 683 C C . MET A 1 91 ? 18.667 -5.853 -26.713 1.00 81.75 91 MET A C 1
ATOM 685 O O . MET A 1 91 ? 19.579 -5.731 -27.525 1.00 81.75 91 MET A O 1
ATOM 689 N N . ASP A 1 92 ? 17.905 -6.942 -26.642 1.00 85.62 92 ASP A N 1
ATOM 690 C CA . ASP A 1 92 ? 18.093 -8.107 -27.512 1.00 85.62 92 ASP A CA 1
ATOM 691 C C . ASP A 1 92 ? 17.999 -7.732 -29.005 1.00 85.62 92 ASP A C 1
ATOM 693 O O . ASP A 1 92 ? 18.861 -8.085 -29.815 1.00 85.62 92 ASP A O 1
ATOM 697 N N . ALA A 1 93 ? 17.004 -6.916 -29.374 1.00 84.69 93 ALA A N 1
ATOM 698 C CA . ALA A 1 93 ? 16.843 -6.435 -30.747 1.00 84.69 93 ALA A CA 1
ATOM 699 C C . ALA A 1 93 ? 18.000 -5.527 -31.206 1.00 84.69 93 ALA A C 1
ATOM 701 O O . ALA A 1 93 ? 18.436 -5.609 -32.356 1.00 84.69 93 ALA A O 1
ATOM 702 N N . THR A 1 94 ? 18.511 -4.672 -30.317 1.00 80.06 94 THR A N 1
ATOM 703 C CA . THR A 1 94 ? 19.611 -3.750 -30.629 1.00 80.06 94 THR A CA 1
ATOM 704 C C . THR A 1 94 ? 20.947 -4.488 -30.736 1.00 80.06 94 THR A C 1
ATOM 706 O O . THR A 1 94 ? 21.690 -4.251 -31.691 1.00 80.06 94 THR A O 1
ATOM 709 N N . LEU A 1 95 ? 21.211 -5.445 -29.838 1.00 79.88 95 LEU A N 1
ATOM 710 C CA . LEU A 1 95 ? 22.397 -6.309 -29.857 1.00 79.88 95 LEU A CA 1
ATOM 711 C C . LEU A 1 95 ? 22.491 -7.128 -31.150 1.00 79.88 95 LEU A C 1
ATOM 713 O O . LEU A 1 95 ? 23.571 -7.235 -31.726 1.00 79.88 95 LEU A O 1
ATOM 717 N N . ARG A 1 96 ? 21.360 -7.614 -31.678 1.00 81.25 96 ARG A N 1
ATOM 718 C CA . ARG A 1 96 ? 21.306 -8.291 -32.989 1.00 81.25 96 ARG A CA 1
ATOM 719 C C . ARG A 1 96 ? 21.717 -7.407 -34.164 1.00 81.25 96 ARG A C 1
ATOM 721 O O . ARG A 1 96 ? 22.197 -7.923 -35.166 1.00 81.25 96 ARG A O 1
ATOM 728 N N . SER A 1 97 ? 21.519 -6.094 -34.058 1.00 80.50 97 SER A N 1
ATOM 729 C CA . SER A 1 97 ? 21.893 -5.136 -35.106 1.00 80.50 97 SER A CA 1
ATOM 730 C C . SER A 1 97 ? 23.341 -4.635 -35.003 1.00 80.50 97 SER A C 1
ATOM 732 O O . SER A 1 97 ? 23.772 -3.896 -35.883 1.00 80.50 97 SER A O 1
ATOM 734 N N . MET A 1 98 ? 24.070 -4.998 -33.932 1.00 72.06 98 MET A N 1
ATOM 735 C CA . MET A 1 98 ? 25.428 -4.531 -33.583 1.00 72.06 98 MET A CA 1
ATOM 736 C C . MET A 1 98 ? 25.652 -3.010 -33.698 1.00 72.06 98 MET A C 1
ATOM 738 O O . MET A 1 98 ? 26.775 -2.542 -33.874 1.00 72.06 98 MET A O 1
ATOM 742 N N . ASN A 1 99 ? 24.593 -2.207 -33.583 1.00 77.81 99 ASN A N 1
ATOM 743 C CA . ASN A 1 99 ? 24.703 -0.757 -33.642 1.00 77.81 99 ASN A CA 1
ATOM 744 C C . ASN A 1 99 ? 25.145 -0.217 -32.271 1.00 77.81 99 ASN A C 1
ATOM 746 O O . ASN A 1 99 ? 24.325 -0.075 -31.365 1.00 77.81 99 ASN A O 1
ATOM 750 N N . LEU A 1 100 ? 26.442 0.068 -32.129 1.00 77.50 100 LEU A N 1
ATOM 751 C CA . LEU A 1 100 ? 27.066 0.542 -30.885 1.00 77.50 100 LEU A CA 1
ATOM 752 C C . LEU A 1 100 ? 26.465 1.855 -30.358 1.00 77.50 100 LEU A C 1
ATOM 754 O O . LEU A 1 100 ? 26.328 2.022 -29.151 1.00 77.50 100 LEU A O 1
ATOM 758 N N . GLU A 1 101 ? 26.042 2.753 -31.245 1.00 80.19 101 GLU A N 1
ATOM 759 C CA . GLU A 1 101 ? 25.438 4.039 -30.879 1.00 80.19 101 GLU A CA 1
ATOM 760 C C . GLU A 1 101 ? 24.052 3.840 -30.242 1.00 80.19 101 GLU A C 1
ATOM 762 O O . GLU A 1 101 ? 23.720 4.434 -29.216 1.00 80.19 101 GLU A O 1
ATOM 767 N N . LYS A 1 102 ? 23.266 2.898 -30.782 1.00 76.81 102 LYS A N 1
ATOM 768 C CA . LYS A 1 102 ? 21.993 2.474 -30.181 1.00 76.81 102 LYS A CA 1
ATOM 769 C C . LYS A 1 102 ? 22.185 1.681 -28.890 1.00 76.81 102 LYS A C 1
ATOM 771 O O . LYS A 1 102 ? 21.329 1.771 -28.017 1.00 76.81 102 LYS A O 1
ATOM 776 N N . ILE A 1 103 ? 23.269 0.912 -28.765 1.00 78.62 103 ILE A N 1
ATOM 777 C CA . ILE A 1 103 ? 23.608 0.209 -27.517 1.00 78.62 103 ILE A CA 1
ATOM 778 C C . ILE A 1 103 ? 23.934 1.228 -26.421 1.00 78.62 103 ILE A C 1
ATOM 780 O O . ILE A 1 103 ? 23.395 1.096 -25.329 1.00 78.62 103 ILE A O 1
ATOM 784 N N . SER A 1 104 ? 24.726 2.264 -26.720 1.00 82.75 104 SER A N 1
ATOM 785 C CA . SER A 1 104 ? 25.032 3.344 -25.770 1.00 82.75 104 SER A CA 1
ATOM 786 C C . SER A 1 104 ? 23.759 4.042 -25.290 1.00 82.75 104 SER A C 1
ATOM 788 O O . SER A 1 104 ? 23.483 4.059 -24.097 1.00 82.75 104 SER A O 1
ATOM 790 N N . ALA A 1 105 ? 22.908 4.498 -26.216 1.00 84.88 105 ALA A N 1
ATOM 791 C CA . ALA A 1 105 ? 21.648 5.160 -25.865 1.00 84.88 105 ALA A CA 1
ATOM 792 C C . ALA A 1 105 ? 20.677 4.253 -25.084 1.00 84.88 105 ALA A C 1
ATOM 794 O O . ALA A 1 105 ? 19.808 4.729 -24.350 1.00 84.88 105 ALA A O 1
ATOM 795 N N . LEU A 1 106 ? 20.777 2.936 -25.273 1.00 80.56 106 LEU A N 1
ATOM 796 C CA . LEU A 1 106 ? 19.974 1.976 -24.535 1.00 80.56 106 LEU A CA 1
ATOM 797 C C . LEU A 1 106 ? 20.525 1.700 -23.134 1.00 80.56 106 LEU A C 1
ATOM 799 O O . LEU A 1 106 ? 19.724 1.508 -22.222 1.00 80.56 106 LEU A O 1
ATOM 803 N N . MET A 1 107 ? 21.848 1.701 -22.961 1.00 83.31 107 MET A N 1
ATOM 804 C CA . MET A 1 107 ? 22.490 1.597 -21.650 1.00 83.31 107 MET A CA 1
ATOM 805 C C . MET A 1 107 ? 22.156 2.805 -20.782 1.00 83.31 107 MET A C 1
ATOM 807 O O . MET A 1 107 ? 21.710 2.606 -19.658 1.00 83.31 107 MET A O 1
ATOM 811 N N . ASP A 1 108 ? 22.194 4.016 -21.340 1.00 87.81 108 ASP A N 1
ATOM 812 C CA . ASP A 1 108 ? 21.763 5.231 -20.633 1.00 87.81 108 ASP A CA 1
ATOM 813 C C . ASP A 1 108 ? 20.291 5.122 -20.182 1.00 87.81 108 ASP A C 1
ATOM 815 O O . ASP A 1 108 ? 19.907 5.490 -19.073 1.00 87.81 108 ASP A O 1
ATOM 819 N N . LYS A 1 109 ? 19.430 4.547 -21.035 1.00 84.94 109 LYS A N 1
ATOM 820 C CA . LYS A 1 109 ? 18.019 4.286 -20.705 1.00 84.94 109 LYS A CA 1
ATOM 821 C C . LYS A 1 109 ? 17.835 3.204 -19.647 1.00 84.94 109 LYS A C 1
ATOM 823 O O . LYS A 1 109 ? 16.868 3.268 -18.889 1.00 84.94 109 LYS A O 1
ATOM 828 N N . PHE A 1 110 ? 18.688 2.185 -19.653 1.00 83.12 110 PHE A N 1
ATOM 829 C CA . PHE A 1 110 ? 18.674 1.119 -18.662 1.00 83.12 110 PHE A CA 1
ATOM 830 C C . PHE A 1 110 ? 19.105 1.664 -17.301 1.00 83.12 110 PHE A C 1
ATOM 832 O O . PHE A 1 110 ? 18.399 1.432 -16.327 1.00 83.12 110 PHE A O 1
ATOM 839 N N . GLU A 1 111 ? 20.178 2.454 -17.258 1.00 88.12 111 GLU A N 1
ATOM 840 C CA . GLU A 1 111 ? 20.664 3.132 -16.055 1.00 88.12 111 GLU A CA 1
ATOM 841 C C . GLU A 1 111 ? 19.584 4.046 -15.469 1.00 88.12 111 GLU A C 1
ATOM 843 O O . GLU A 1 111 ? 19.218 3.892 -14.307 1.00 88.12 111 GLU A O 1
ATOM 848 N N . HIS A 1 112 ? 18.943 4.875 -16.298 1.00 88.12 112 HIS A N 1
ATOM 849 C CA . HIS A 1 112 ? 17.853 5.736 -15.840 1.00 88.12 112 HIS A CA 1
ATOM 850 C C . HIS A 1 112 ? 16.632 4.953 -15.318 1.00 88.12 112 HIS A C 1
ATOM 852 O O . HIS A 1 112 ? 16.002 5.347 -14.333 1.00 88.12 112 HIS A O 1
ATOM 858 N N . GLN A 1 113 ? 16.273 3.829 -15.953 1.00 82.44 113 GLN A N 1
ATOM 859 C CA . GLN A 1 113 ? 15.184 2.978 -15.458 1.00 82.44 113 GLN A CA 1
ATOM 860 C C . GLN A 1 113 ? 15.547 2.242 -14.172 1.00 82.44 113 GLN A C 1
ATOM 862 O O . GLN A 1 113 ? 14.663 2.017 -13.348 1.00 82.44 113 GLN A O 1
ATOM 867 N N . PHE A 1 114 ? 16.815 1.881 -13.995 1.00 82.62 114 PHE A N 1
ATOM 868 C CA . PHE A 1 114 ? 17.302 1.234 -12.786 1.00 82.62 114 PHE A CA 1
ATOM 869 C C . PHE A 1 114 ? 17.375 2.224 -11.618 1.00 82.62 114 PHE A C 1
ATOM 871 O O . PHE A 1 114 ? 16.865 1.925 -10.546 1.00 82.62 114 PHE A O 1
ATOM 878 N N . GLU A 1 115 ? 17.883 3.436 -11.846 1.00 88.25 115 GLU A N 1
ATOM 879 C CA . GLU A 1 115 ? 17.885 4.526 -10.863 1.00 88.25 115 GLU A CA 1
ATOM 880 C C . GLU A 1 115 ? 16.456 4.899 -10.439 1.00 88.25 115 GLU A C 1
ATOM 882 O O . GLU A 1 115 ? 16.157 5.016 -9.252 1.00 88.25 115 GLU A O 1
ATOM 887 N N . THR A 1 116 ? 15.527 4.996 -11.397 1.00 86.88 116 THR A N 1
ATOM 888 C CA . THR A 1 116 ? 14.107 5.243 -11.095 1.00 86.88 116 THR A CA 1
ATOM 889 C C . THR A 1 116 ? 13.507 4.126 -10.239 1.00 86.88 116 THR A C 1
ATOM 891 O O . THR A 1 116 ? 12.709 4.403 -9.345 1.00 86.88 116 THR A O 1
ATOM 894 N N . LEU A 1 117 ? 13.870 2.868 -10.506 1.00 85.81 117 LEU A N 1
ATOM 895 C CA . LEU A 1 117 ? 13.417 1.713 -9.729 1.00 85.81 117 LEU A CA 1
ATOM 896 C C . LEU A 1 117 ? 13.945 1.787 -8.295 1.00 85.81 117 LEU A C 1
ATOM 898 O O . LEU A 1 117 ? 13.179 1.573 -7.355 1.00 85.81 117 LEU A O 1
ATOM 902 N N . ASP A 1 118 ? 15.218 2.131 -8.131 1.00 86.38 118 ASP A N 1
ATOM 903 C CA . ASP A 1 118 ? 15.859 2.231 -6.824 1.00 86.38 118 ASP A CA 1
ATOM 904 C C . ASP A 1 118 ? 15.222 3.353 -5.990 1.00 86.38 118 ASP A C 1
ATOM 906 O O . ASP A 1 118 ? 14.725 3.112 -4.891 1.00 86.38 118 ASP A O 1
ATOM 910 N N . VAL A 1 119 ? 15.058 4.548 -6.572 1.00 87.94 119 VAL A N 1
ATOM 911 C CA . VAL A 1 119 ? 14.358 5.676 -5.930 1.00 87.94 119 VAL A CA 1
ATOM 912 C C . VAL A 1 119 ? 12.898 5.335 -5.615 1.00 87.94 119 VAL A C 1
ATOM 914 O O . VAL A 1 119 ? 12.385 5.710 -4.561 1.00 87.94 119 VAL A O 1
ATOM 917 N N . GLN A 1 120 ? 12.205 4.620 -6.505 1.00 80.50 120 GLN A N 1
ATOM 918 C CA . GLN A 1 120 ? 10.821 4.208 -6.278 1.00 80.50 120 GLN A CA 1
ATOM 919 C C . GLN A 1 120 ? 10.709 3.164 -5.160 1.00 80.50 120 GLN A C 1
ATOM 921 O O . GLN A 1 120 ? 9.743 3.202 -4.399 1.00 80.50 120 GLN A O 1
ATOM 926 N N . THR A 1 121 ? 11.677 2.254 -5.044 1.00 83.38 121 THR A N 1
ATOM 927 C CA . THR A 1 121 ? 11.733 1.256 -3.967 1.00 83.38 121 THR A CA 1
ATOM 928 C C . THR A 1 121 ? 12.041 1.930 -2.639 1.00 83.38 121 THR A C 1
ATOM 930 O O . THR A 1 121 ? 11.322 1.689 -1.675 1.00 83.38 121 THR A O 1
ATOM 933 N N . GLN A 1 122 ? 13.011 2.847 -2.620 1.00 84.50 122 GLN A N 1
ATOM 934 C CA . GLN A 1 122 ? 13.338 3.678 -1.463 1.00 84.50 122 GLN A CA 1
ATOM 935 C C . GLN A 1 122 ? 12.112 4.472 -0.988 1.00 84.50 122 GLN A C 1
ATOM 937 O O . GLN A 1 122 ? 11.715 4.361 0.166 1.00 84.50 122 GLN A O 1
ATOM 942 N N . GLN A 1 123 ? 11.429 5.194 -1.887 1.00 81.06 123 GLN A N 1
ATOM 943 C CA . GLN A 1 123 ? 10.213 5.929 -1.523 1.00 81.06 123 GLN A CA 1
ATOM 944 C C . GLN A 1 123 ? 9.078 5.014 -1.065 1.00 81.06 123 GLN A C 1
ATOM 946 O O . GLN A 1 123 ? 8.289 5.402 -0.201 1.00 81.06 123 GLN A O 1
ATOM 951 N N . MET A 1 124 ? 8.945 3.823 -1.652 1.00 80.19 124 MET A N 1
ATOM 952 C CA . MET A 1 124 ? 7.933 2.868 -1.217 1.00 80.19 124 MET A CA 1
ATOM 953 C C . MET A 1 124 ? 8.246 2.353 0.192 1.00 80.19 124 MET A C 1
ATOM 955 O O . MET A 1 124 ? 7.333 2.318 1.009 1.00 80.19 124 MET A O 1
ATOM 959 N N . GLU A 1 125 ? 9.506 2.033 0.495 1.00 81.06 125 GLU A N 1
ATOM 960 C CA . GLU A 1 125 ? 9.975 1.657 1.834 1.00 81.06 125 GLU A CA 1
ATOM 961 C C . GLU A 1 125 ? 9.728 2.794 2.836 1.00 81.06 125 GLU A C 1
ATOM 963 O O . GLU A 1 125 ? 9.097 2.575 3.865 1.00 81.06 125 GLU A O 1
ATOM 968 N N . ASP A 1 126 ? 10.097 4.032 2.497 1.00 82.00 126 ASP A N 1
ATOM 969 C CA . ASP A 1 126 ? 9.898 5.209 3.351 1.00 82.00 126 ASP A CA 1
ATOM 970 C C . ASP A 1 126 ? 8.408 5.484 3.610 1.00 82.00 126 ASP A C 1
ATOM 972 O O . ASP A 1 126 ? 7.996 5.780 4.737 1.00 82.00 126 ASP A O 1
ATOM 976 N N . THR A 1 127 ? 7.564 5.338 2.585 1.00 74.81 127 THR A N 1
ATOM 977 C CA . THR A 1 127 ? 6.109 5.524 2.703 1.00 74.81 127 THR A CA 1
ATOM 978 C C . THR A 1 127 ? 5.466 4.386 3.498 1.00 74.81 127 THR A C 1
ATOM 980 O O . THR A 1 127 ? 4.576 4.630 4.318 1.00 74.81 127 THR A O 1
ATOM 983 N N . MET A 1 128 ? 5.905 3.141 3.291 1.00 71.00 128 MET A N 1
ATOM 984 C CA . MET A 1 128 ? 5.433 1.976 4.046 1.00 71.00 128 MET A CA 1
ATOM 985 C C . MET A 1 128 ? 5.886 2.042 5.506 1.00 71.00 128 MET A C 1
ATOM 987 O O . MET A 1 128 ? 5.080 1.766 6.394 1.00 71.00 128 MET A O 1
ATOM 991 N N . SER A 1 129 ? 7.116 2.480 5.768 1.00 73.19 129 SER A N 1
ATOM 992 C CA . SER A 1 129 ? 7.666 2.713 7.105 1.00 73.19 129 SER A CA 1
ATOM 993 C C . SER A 1 129 ? 6.919 3.840 7.823 1.00 73.19 129 SER A C 1
ATOM 995 O O . SER A 1 129 ? 6.468 3.667 8.956 1.00 73.19 129 SER A O 1
ATOM 997 N N . SER A 1 130 ? 6.633 4.946 7.129 1.00 70.19 130 SER A N 1
ATOM 998 C CA . SER A 1 130 ? 5.832 6.057 7.666 1.00 70.19 130 SER A CA 1
ATOM 999 C C . SER A 1 130 ? 4.382 5.649 7.962 1.0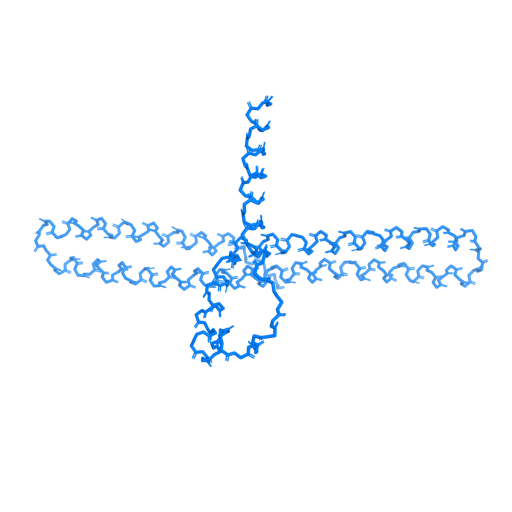0 70.19 130 SER A C 1
ATOM 1001 O O . SER A 1 130 ? 3.831 5.996 9.006 1.00 70.19 130 SER A O 1
ATOM 1003 N N . THR A 1 131 ? 3.762 4.865 7.073 1.00 61.91 131 THR A N 1
ATOM 1004 C CA . THR A 1 131 ? 2.399 4.341 7.271 1.00 61.91 131 THR A CA 1
ATOM 1005 C C . THR A 1 131 ? 2.352 3.356 8.440 1.00 61.91 131 THR A C 1
ATOM 1007 O O . THR A 1 131 ? 1.452 3.430 9.275 1.00 61.91 131 THR A O 1
ATOM 1010 N N . THR A 1 132 ? 3.353 2.476 8.543 1.00 60.31 132 THR A N 1
ATOM 1011 C CA . THR A 1 132 ? 3.467 1.492 9.629 1.00 60.31 132 THR A CA 1
ATOM 1012 C C . THR A 1 132 ? 3.731 2.173 10.970 1.00 60.31 132 THR A C 1
ATOM 1014 O O . THR A 1 132 ? 3.127 1.784 11.962 1.00 60.31 132 THR A O 1
ATOM 1017 N N . THR A 1 133 ? 4.538 3.237 11.003 1.00 58.16 133 THR A N 1
ATOM 1018 C CA . THR A 1 133 ? 4.783 4.047 12.210 1.00 58.16 133 THR A CA 1
ATOM 1019 C C . THR A 1 133 ? 3.489 4.650 12.773 1.00 58.16 133 THR A C 1
ATOM 1021 O O . THR A 1 133 ? 3.320 4.733 13.989 1.00 58.16 133 THR A O 1
ATOM 1024 N N . LEU A 1 134 ? 2.539 5.037 11.911 1.00 59.66 134 LEU A N 1
ATOM 1025 C CA . LEU A 1 134 ? 1.261 5.615 12.344 1.00 59.66 134 LEU A CA 1
ATOM 1026 C C . LEU A 1 134 ? 0.304 4.567 12.937 1.00 59.66 134 LEU A C 1
ATOM 1028 O O . LEU A 1 134 ? -0.454 4.871 13.858 1.00 59.66 134 LEU A O 1
ATOM 1032 N N . THR A 1 135 ? 0.320 3.338 12.415 1.00 55.75 135 THR A N 1
ATOM 1033 C CA . THR A 1 135 ? -0.543 2.241 12.891 1.00 55.75 135 THR A CA 1
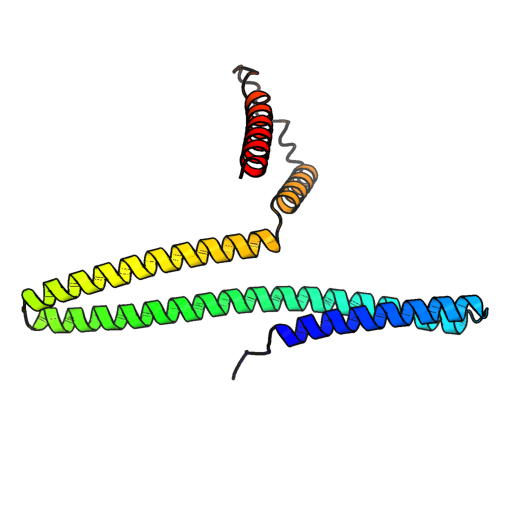ATOM 1034 C C . THR A 1 135 ? 0.087 1.415 14.008 1.00 55.75 135 THR A C 1
ATOM 1036 O O . THR A 1 135 ? -0.630 0.736 14.741 1.00 55.75 135 THR A O 1
ATOM 1039 N N . THR A 1 136 ? 1.410 1.480 14.133 1.00 59.94 136 THR A N 1
ATOM 1040 C CA . THR A 1 136 ? 2.221 0.665 15.033 1.00 59.94 136 THR A CA 1
ATOM 1041 C C . THR A 1 136 ? 3.289 1.560 15.678 1.00 59.94 136 THR A C 1
ATOM 1043 O O . THR A 1 136 ? 4.442 1.559 15.247 1.00 59.94 136 THR A O 1
ATOM 1046 N N . PRO A 1 137 ? 2.924 2.375 16.686 1.00 66.19 137 PRO A N 1
ATOM 1047 C CA . PRO A 1 137 ? 3.874 3.261 17.349 1.00 66.19 137 PRO A CA 1
ATOM 1048 C C . PRO A 1 137 ? 4.994 2.446 17.999 1.00 66.19 137 PRO A C 1
ATOM 1050 O O . PRO A 1 137 ? 4.703 1.517 18.753 1.00 66.19 137 PRO A O 1
ATOM 1053 N N . GLN A 1 138 ? 6.253 2.827 17.765 1.00 64.75 138 GLN A N 1
ATOM 1054 C CA . GLN A 1 138 ? 7.438 2.127 18.289 1.00 64.75 138 GLN A CA 1
ATOM 1055 C C . GLN A 1 138 ? 7.322 1.839 19.797 1.00 64.75 138 GLN A C 1
ATOM 1057 O O . GLN A 1 138 ? 7.487 0.710 20.231 1.00 64.75 138 GLN A O 1
ATOM 1062 N N . ASN A 1 139 ? 6.871 2.835 20.568 1.00 73.75 139 ASN A N 1
ATOM 1063 C CA . ASN A 1 139 ? 6.656 2.729 22.015 1.00 73.75 139 ASN A CA 1
ATOM 1064 C C . ASN A 1 139 ? 5.683 1.601 22.418 1.00 73.75 139 ASN A C 1
ATOM 1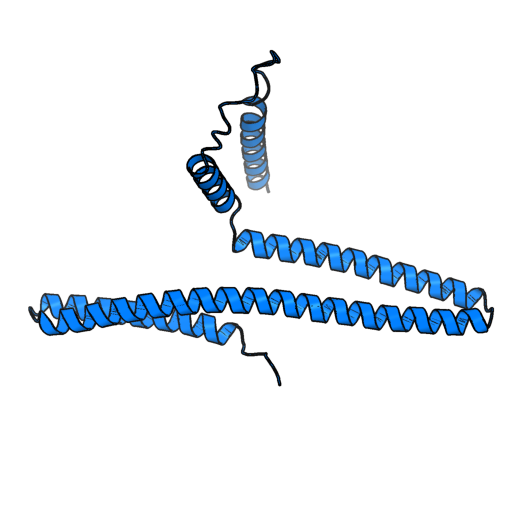066 O O . ASN A 1 139 ? 5.868 0.960 23.446 1.00 73.75 139 ASN A O 1
ATOM 1070 N N . GLN A 1 140 ? 4.637 1.346 21.622 1.00 71.00 140 GLN A N 1
ATOM 1071 C CA . GLN A 1 140 ? 3.679 0.269 21.899 1.00 71.00 140 GLN A CA 1
ATOM 1072 C C . GLN A 1 140 ? 4.255 -1.110 21.560 1.00 71.00 140 GLN A C 1
ATOM 1074 O O . GLN A 1 140 ? 3.899 -2.088 22.211 1.00 71.00 140 GLN A O 1
ATOM 1079 N N . VAL A 1 141 ? 5.144 -1.188 20.566 1.00 75.56 141 VAL A N 1
ATOM 1080 C CA . VAL A 1 141 ? 5.874 -2.419 20.229 1.00 75.56 141 VAL A CA 1
ATOM 1081 C C . VAL A 1 141 ? 6.918 -2.724 21.293 1.00 75.56 141 VAL A C 1
ATOM 1083 O O . VAL A 1 141 ? 6.982 -3.859 21.744 1.00 75.56 141 VAL A O 1
ATOM 1086 N N . ASP A 1 142 ? 7.673 -1.718 21.732 1.00 77.75 142 ASP A N 1
ATOM 1087 C CA . ASP A 1 142 ? 8.707 -1.864 22.759 1.00 77.75 142 ASP A CA 1
ATOM 1088 C C . ASP A 1 142 ? 8.097 -2.288 24.103 1.00 77.75 142 ASP A C 1
ATOM 1090 O O . ASP A 1 142 ? 8.600 -3.203 24.750 1.00 77.75 142 ASP A O 1
ATOM 1094 N N . MET A 1 143 ? 6.955 -1.703 24.486 1.00 82.88 143 MET A N 1
ATOM 1095 C CA . MET A 1 143 ? 6.205 -2.142 25.667 1.00 82.88 143 MET A CA 1
ATOM 1096 C C . MET A 1 143 ? 5.714 -3.589 25.552 1.00 82.88 143 MET A C 1
ATOM 1098 O O . MET A 1 143 ? 5.855 -4.351 26.504 1.00 82.88 143 MET A O 1
ATOM 1102 N N . LEU A 1 144 ? 5.153 -3.976 24.401 1.00 78.88 144 LEU A N 1
ATOM 1103 C CA . LEU A 1 144 ? 4.679 -5.344 24.175 1.00 78.88 144 LEU A CA 1
ATOM 1104 C C . LEU A 1 144 ? 5.843 -6.346 24.165 1.00 78.88 144 LEU A C 1
ATOM 1106 O O . LEU A 1 144 ? 5.695 -7.471 24.631 1.00 78.88 144 LEU A O 1
ATOM 1110 N N . LEU A 1 145 ? 7.000 -5.950 23.630 1.00 79.00 145 LEU A N 1
ATOM 1111 C CA . LEU A 1 145 ? 8.199 -6.780 23.592 1.00 79.00 145 LEU A CA 1
ATOM 1112 C C . LEU A 1 145 ? 8.771 -6.991 24.997 1.00 79.00 145 LEU A C 1
ATOM 1114 O O . LEU A 1 145 ? 9.179 -8.104 25.307 1.00 79.00 145 LEU A O 1
ATOM 1118 N N . GLN A 1 146 ? 8.747 -5.958 25.843 1.00 80.00 146 GLN A N 1
ATOM 1119 C CA . GLN A 1 146 ? 9.127 -6.066 27.250 1.00 80.00 146 GLN A CA 1
ATOM 1120 C C . GLN A 1 146 ? 8.151 -6.960 28.025 1.00 80.00 146 GLN A C 1
ATOM 1122 O O . GLN A 1 146 ? 8.588 -7.873 28.711 1.00 80.00 146 GLN A O 1
ATOM 1127 N N . GLU A 1 147 ? 6.840 -6.771 27.847 1.00 79.31 147 GLU A N 1
ATOM 1128 C CA . GLU A 1 147 ? 5.805 -7.602 28.481 1.00 79.31 147 GLU A CA 1
ATOM 1129 C C . GLU A 1 147 ? 5.938 -9.081 28.073 1.00 79.31 147 GLU A C 1
ATOM 1131 O O . GLU A 1 147 ? 5.873 -9.968 28.918 1.00 79.31 147 GLU A O 1
ATOM 1136 N N . MET A 1 148 ? 6.224 -9.352 26.795 1.00 76.19 148 MET A N 1
ATOM 1137 C CA . MET A 1 148 ? 6.476 -10.704 26.281 1.00 76.19 148 MET A CA 1
ATOM 1138 C C . MET A 1 148 ? 7.822 -11.284 26.741 1.00 76.19 148 MET A C 1
ATOM 1140 O O . MET A 1 148 ? 7.924 -12.496 26.915 1.00 76.19 148 MET A O 1
ATOM 1144 N N . ALA A 1 149 ? 8.861 -10.461 26.909 1.00 75.50 149 ALA A N 1
ATOM 1145 C CA . ALA A 1 149 ? 10.149 -10.897 27.450 1.00 75.50 149 ALA A CA 1
ATOM 1146 C C . ALA A 1 149 ? 10.015 -11.285 28.930 1.00 75.50 149 ALA A C 1
ATOM 1148 O O . ALA A 1 149 ? 10.465 -12.364 29.323 1.00 75.50 149 ALA A O 1
ATOM 1149 N N . ASP A 1 150 ? 9.298 -10.469 29.705 1.00 78.62 150 ASP A N 1
ATOM 1150 C CA . ASP A 1 150 ? 8.971 -10.730 31.105 1.00 78.62 150 ASP A CA 1
ATOM 1151 C C . ASP A 1 150 ? 8.088 -11.995 31.238 1.00 78.62 150 ASP A C 1
ATOM 1153 O O . ASP A 1 150 ? 8.332 -12.841 32.100 1.00 78.62 150 ASP A O 1
ATOM 1157 N N . GLU A 1 151 ? 7.104 -12.186 30.346 1.00 65.94 151 GLU A N 1
ATOM 1158 C CA . GLU A 1 151 ? 6.196 -13.348 30.337 1.00 65.94 151 GLU A CA 1
ATOM 1159 C C . GLU A 1 151 ? 6.868 -14.645 29.840 1.00 65.94 151 GLU A C 1
ATOM 1161 O O . GLU A 1 151 ? 6.558 -15.737 30.321 1.00 65.94 151 GLU A O 1
ATOM 1166 N N . ALA A 1 152 ? 7.841 -14.548 28.929 1.00 66.44 152 ALA A N 1
ATOM 1167 C CA . ALA A 1 152 ? 8.664 -15.675 28.488 1.00 66.44 152 ALA A CA 1
ATOM 1168 C C . ALA A 1 152 ? 9.740 -16.081 29.514 1.00 66.44 152 ALA A C 1
ATOM 1170 O O . ALA A 1 152 ? 10.482 -17.037 29.270 1.00 66.44 152 ALA A O 1
ATOM 1171 N N . GLY A 1 153 ? 9.858 -15.365 30.640 1.00 53.91 153 GLY A N 1
ATOM 1172 C CA . GLY A 1 153 ? 10.940 -15.561 31.605 1.00 53.91 153 GLY A CA 1
ATOM 1173 C C . GLY A 1 153 ? 12.320 -15.241 31.024 1.00 53.91 153 GLY A C 1
ATOM 1174 O O . GLY A 1 153 ? 13.335 -15.639 31.595 1.00 53.91 153 GLY A O 1
ATOM 1175 N N . LEU A 1 154 ? 12.365 -14.529 29.891 1.00 55.34 154 LEU A N 1
ATOM 1176 C CA . LEU A 1 154 ? 13.565 -13.892 29.370 1.00 55.34 154 LEU A CA 1
ATOM 1177 C C . LEU A 1 154 ? 13.757 -12.616 30.176 1.00 55.34 154 LEU A C 1
ATOM 1179 O O . LEU A 1 154 ? 13.552 -11.506 29.693 1.00 55.34 154 LEU A O 1
ATOM 1183 N N . ASP A 1 155 ? 14.139 -12.806 31.432 1.00 50.22 155 ASP A N 1
ATOM 1184 C CA . ASP A 1 155 ? 14.680 -11.754 32.265 1.00 50.22 155 ASP A CA 1
ATOM 1185 C C . ASP A 1 155 ? 15.948 -11.264 31.543 1.00 50.22 155 ASP A C 1
ATOM 1187 O O . ASP A 1 155 ? 17.046 -11.804 31.704 1.00 50.22 155 ASP A O 1
ATOM 1191 N N . LEU A 1 156 ? 15.790 -10.255 30.673 1.00 50.16 156 LEU A N 1
ATOM 1192 C CA . LEU A 1 156 ? 16.853 -9.563 29.923 1.00 50.16 156 LEU A CA 1
ATOM 1193 C C . LEU A 1 156 ? 17.920 -8.958 30.861 1.00 50.16 156 LEU A C 1
ATOM 1195 O O . LEU A 1 156 ? 18.879 -8.338 30.405 1.00 50.16 156 LEU A O 1
ATOM 1199 N N . ASN A 1 157 ? 17.765 -9.164 32.170 1.00 48.75 157 ASN A N 1
ATOM 1200 C CA . ASN A 1 157 ? 18.587 -8.675 33.251 1.00 48.75 157 ASN A CA 1
ATOM 1201 C C . ASN A 1 157 ? 19.353 -9.774 34.030 1.00 48.75 157 ASN A C 1
ATOM 1203 O O . ASN A 1 157 ? 20.008 -9.435 35.016 1.00 48.75 157 ASN A O 1
ATOM 1207 N N . MET A 1 158 ? 19.320 -11.061 33.634 1.00 50.28 158 MET A N 1
ATOM 1208 C CA . MET A 1 158 ? 19.927 -12.144 34.445 1.00 50.28 158 MET A CA 1
ATOM 1209 C C . MET A 1 158 ? 21.042 -13.004 33.827 1.00 50.28 158 MET A C 1
ATOM 1211 O O . MET A 1 158 ? 21.558 -13.859 34.542 1.00 50.28 158 MET A O 1
ATOM 1215 N N . GLU A 1 159 ? 21.523 -12.782 32.594 1.00 43.75 159 GLU A N 1
ATOM 1216 C CA . GLU A 1 159 ? 22.647 -13.613 32.095 1.00 43.75 159 GLU A CA 1
ATOM 1217 C C . GLU A 1 159 ? 23.583 -12.981 31.051 1.00 43.75 159 GLU A C 1
ATOM 1219 O O . GLU A 1 159 ? 24.124 -13.662 30.181 1.00 43.75 159 GLU A O 1
ATOM 1224 N N . LEU A 1 160 ? 23.876 -11.684 31.174 1.00 42.88 160 LEU A N 1
ATOM 1225 C CA . LEU A 1 160 ? 25.179 -11.194 30.717 1.00 42.88 160 LEU A CA 1
ATOM 1226 C C . LEU A 1 160 ? 26.095 -11.111 31.943 1.00 42.88 160 LEU A C 1
ATOM 1228 O O . LEU A 1 160 ? 25.858 -10.265 32.810 1.00 42.88 160 LEU A O 1
ATOM 1232 N N . PRO A 1 161 ? 27.116 -11.985 32.072 1.00 37.66 161 PRO A N 1
ATOM 1233 C CA . PRO A 1 161 ? 28.059 -11.891 33.175 1.00 37.66 161 PRO A CA 1
ATOM 1234 C C . PRO A 1 161 ? 28.648 -10.484 33.157 1.00 37.66 161 PRO A C 1
ATOM 1236 O O . PRO A 1 161 ? 29.040 -9.994 32.097 1.00 37.66 161 PRO A O 1
ATOM 1239 N N . GLN A 1 162 ? 28.686 -9.833 34.323 1.00 43.06 162 GLN A N 1
ATOM 1240 C CA . GLN A 1 162 ? 29.381 -8.567 34.531 1.00 43.06 162 GLN A CA 1
ATOM 1241 C C . GLN A 1 162 ? 30.876 -8.746 34.224 1.00 43.06 162 GLN A C 1
ATOM 1243 O O . GLN A 1 162 ? 31.719 -8.881 35.108 1.00 43.06 162 GLN A O 1
ATOM 1248 N N . GLY A 1 163 ? 31.213 -8.736 32.939 1.00 39.25 163 GLY A N 1
ATOM 1249 C CA . GLY A 1 163 ? 32.540 -8.485 32.424 1.00 39.25 163 GLY A CA 1
ATOM 1250 C C . GLY A 1 163 ? 32.791 -6.996 32.549 1.00 39.25 163 GLY A C 1
ATOM 1251 O O . GLY A 1 163 ? 32.551 -6.247 31.617 1.00 39.25 163 GLY A O 1
ATOM 1252 N N . GLN A 1 164 ? 33.177 -6.581 33.751 1.00 46.19 164 GLN A N 1
ATOM 1253 C CA . GLN A 1 164 ? 34.007 -5.424 34.073 1.00 46.19 164 GLN A CA 1
ATOM 1254 C C . GLN A 1 164 ? 34.379 -4.493 32.888 1.00 46.19 164 GLN A C 1
ATOM 1256 O O . GLN A 1 164 ? 35.535 -4.453 32.487 1.00 46.19 164 GLN A O 1
ATOM 1261 N N . THR A 1 165 ? 33.445 -3.689 32.365 1.00 42.16 165 THR A N 1
ATOM 1262 C CA . THR A 1 165 ? 33.766 -2.505 31.544 1.00 42.16 165 THR A CA 1
ATOM 1263 C C . THR A 1 165 ? 32.758 -1.371 31.779 1.00 42.16 165 THR A C 1
ATOM 1265 O O . THR A 1 165 ? 31.719 -1.298 31.135 1.00 42.16 165 THR A O 1
ATOM 1268 N N . GLY A 1 166 ? 33.097 -0.471 32.707 1.00 37.31 166 GLY A N 1
ATOM 1269 C CA . GLY A 1 166 ? 32.807 0.969 32.634 1.00 37.31 166 GLY A CA 1
ATOM 1270 C C . GLY A 1 166 ? 31.349 1.448 32.672 1.00 37.31 166 GLY A C 1
ATOM 1271 O O . GLY A 1 166 ? 30.721 1.665 31.641 1.00 37.31 166 GLY A O 1
ATOM 1272 N N . SER A 1 167 ? 30.874 1.809 33.865 1.00 45.16 167 SER A N 1
ATOM 1273 C CA . SER A 1 167 ? 29.688 2.647 34.078 1.00 45.16 167 SER A CA 1
ATOM 1274 C C . SER A 1 167 ? 29.923 4.115 33.659 1.00 45.16 167 SER A C 1
ATOM 1276 O O . SER A 1 167 ? 30.084 4.983 34.516 1.00 45.16 167 SER A O 1
ATOM 1278 N N . VAL A 1 168 ? 29.978 4.420 32.356 1.00 46.03 168 VAL A N 1
ATOM 1279 C CA . VAL A 1 168 ? 30.090 5.828 31.892 1.00 46.03 168 VAL A CA 1
ATOM 1280 C C . VAL A 1 168 ? 29.179 6.188 30.697 1.00 46.03 168 VAL A C 1
ATOM 1282 O O . VAL A 1 168 ? 29.016 7.361 30.402 1.00 46.03 168 VAL A O 1
ATOM 1285 N N . GLY A 1 169 ? 28.512 5.244 30.021 1.00 46.69 169 GLY A N 1
ATOM 1286 C CA . GLY A 1 169 ? 27.877 5.541 28.717 1.00 46.69 169 GLY A CA 1
ATOM 1287 C C . GLY A 1 169 ? 26.391 5.944 28.687 1.00 46.69 169 GLY A C 1
ATOM 1288 O O . GLY A 1 169 ? 25.967 6.582 27.730 1.00 46.69 169 GLY A O 1
ATOM 1289 N N . ALA A 1 170 ? 25.573 5.582 29.681 1.00 46.56 170 ALA A N 1
ATOM 1290 C CA . ALA A 1 170 ? 24.108 5.643 29.522 1.00 46.56 170 ALA A CA 1
ATOM 1291 C C . ALA A 1 170 ? 23.453 6.970 29.959 1.00 46.56 170 ALA A C 1
ATOM 1293 O O . ALA A 1 170 ? 22.388 7.327 29.455 1.00 46.56 170 ALA A O 1
ATOM 1294 N N . SER A 1 171 ? 24.082 7.732 30.861 1.00 50.19 171 SER A N 1
ATOM 1295 C CA . SER A 1 171 ? 23.562 9.040 31.294 1.00 50.19 171 SER A CA 1
ATOM 1296 C C . SER A 1 171 ? 23.861 10.164 30.300 1.00 50.19 171 SER A C 1
ATOM 1298 O O . SER A 1 171 ? 23.154 11.168 30.287 1.00 50.19 171 SER A O 1
ATOM 1300 N N . VAL A 1 172 ? 24.888 9.998 29.460 1.00 51.03 172 VAL A N 1
ATOM 1301 C CA . VAL A 1 172 ? 25.329 11.012 28.487 1.00 51.03 172 VAL A CA 1
ATOM 1302 C C . VAL A 1 172 ? 24.408 11.050 27.266 1.00 51.03 172 VAL A C 1
ATOM 1304 O O . VAL A 1 172 ? 23.986 12.119 26.852 1.00 51.03 172 VAL A O 1
ATOM 1307 N N . ALA A 1 173 ? 23.983 9.892 26.752 1.00 53.16 173 ALA A N 1
ATOM 1308 C CA . ALA A 1 173 ? 23.109 9.833 25.576 1.00 53.16 173 ALA A CA 1
ATOM 1309 C C . ALA A 1 173 ? 21.704 10.419 25.828 1.00 53.16 173 ALA A C 1
ATOM 1311 O O . ALA A 1 173 ? 21.110 11.031 24.943 1.00 53.16 173 ALA A O 1
ATOM 1312 N N . SER A 1 174 ? 21.176 10.252 27.043 1.00 56.62 174 SER A N 1
ATOM 1313 C CA . SER A 1 174 ? 19.872 10.794 27.448 1.00 56.62 174 SER A CA 1
ATOM 1314 C C . SER A 1 174 ? 19.933 12.305 27.707 1.00 56.62 174 SER A C 1
ATOM 1316 O O . SER A 1 174 ? 19.028 13.033 27.308 1.00 56.62 174 SER A O 1
ATOM 1318 N N . THR A 1 175 ? 21.031 12.803 28.285 1.00 57.66 175 THR A N 1
ATOM 1319 C CA . THR A 1 175 ? 21.239 14.250 28.479 1.00 57.66 175 THR A CA 1
ATOM 1320 C C . THR A 1 175 ? 21.531 14.989 27.171 1.00 57.66 175 THR A C 1
ATOM 1322 O O . THR A 1 175 ? 21.013 16.087 26.969 1.00 57.66 175 THR A O 1
ATOM 1325 N N . GLU A 1 176 ? 22.276 14.380 26.245 1.00 59.03 176 GLU A N 1
ATOM 1326 C CA . GLU A 1 176 ? 22.547 14.953 24.920 1.00 59.03 176 GLU A CA 1
ATOM 1327 C C . GLU A 1 176 ? 21.278 15.064 24.060 1.00 59.03 176 GLU A C 1
ATOM 1329 O O . GLU A 1 176 ? 21.096 16.054 23.345 1.00 59.03 176 GLU A O 1
ATOM 1334 N N . GLN A 1 177 ? 20.363 14.091 24.158 1.00 59.72 177 GLN A N 1
ATOM 1335 C CA . GLN A 1 177 ? 19.069 14.153 23.472 1.00 59.72 177 GLN A CA 1
ATOM 1336 C C . GLN A 1 177 ? 18.178 15.281 24.011 1.00 59.72 177 GLN A C 1
ATOM 1338 O O . GLN A 1 177 ? 17.587 16.018 23.215 1.00 59.72 177 GLN A O 1
ATOM 1343 N N . ASP A 1 178 ? 18.120 15.483 25.328 1.00 72.81 178 ASP A N 1
ATOM 1344 C CA . ASP A 1 178 ? 17.344 16.578 25.928 1.00 72.81 178 ASP A CA 1
ATOM 1345 C C . ASP A 1 178 ? 17.930 17.965 25.591 1.00 72.81 178 ASP A C 1
ATOM 1347 O O . ASP A 1 178 ? 17.185 18.904 25.282 1.00 72.81 178 ASP A O 1
ATOM 1351 N N . GLU A 1 179 ? 19.261 18.105 25.558 1.00 78.31 179 GLU A N 1
ATOM 1352 C CA . GLU A 1 179 ? 19.926 19.356 25.162 1.00 78.31 179 GLU A CA 1
ATOM 1353 C C . GLU A 1 179 ? 19.715 19.705 23.682 1.00 78.31 179 GLU A C 1
ATOM 1355 O O . GLU A 1 179 ? 19.466 20.870 23.346 1.00 78.31 179 GLU A O 1
ATOM 1360 N N . LEU A 1 180 ? 19.779 18.717 22.783 1.00 73.88 180 LEU A N 1
ATOM 1361 C CA . LEU A 1 180 ? 19.496 18.911 21.357 1.00 73.88 180 LEU A CA 1
ATOM 1362 C C . LEU A 1 180 ? 18.034 19.309 21.126 1.00 73.88 180 LEU A C 1
ATOM 1364 O O . LEU A 1 180 ? 17.765 20.229 20.348 1.00 73.88 180 LEU A O 1
ATOM 1368 N N . SER A 1 181 ? 17.106 18.686 21.857 1.00 78.00 181 SER A N 1
ATOM 1369 C CA . SER A 1 181 ? 15.675 19.014 21.831 1.00 78.00 181 SER A CA 1
ATOM 1370 C C . SER A 1 181 ? 15.423 20.469 22.233 1.00 78.00 181 SER A C 1
ATOM 1372 O O . SER A 1 181 ? 14.695 21.198 21.554 1.00 78.00 181 SER A O 1
ATOM 1374 N N . GLN A 1 182 ? 16.083 20.933 23.299 1.00 80.81 182 GLN A N 1
ATOM 1375 C CA . GLN A 1 182 ? 15.998 22.326 23.743 1.00 80.81 182 GLN A CA 1
ATOM 1376 C C . GLN A 1 182 ? 16.650 23.310 22.768 1.00 80.81 182 GLN A C 1
ATOM 1378 O O . GLN A 1 182 ? 16.113 24.400 22.556 1.00 80.81 182 GLN A O 1
ATOM 1383 N N . ARG A 1 183 ? 17.790 22.962 22.159 1.00 77.06 183 ARG A N 1
ATOM 1384 C CA . ARG A 1 183 ? 18.440 23.819 21.151 1.00 77.06 183 ARG A CA 1
ATOM 1385 C C . ARG A 1 183 ? 17.592 23.964 19.891 1.00 77.06 183 ARG A C 1
ATOM 1387 O O . ARG A 1 183 ? 17.459 25.077 19.390 1.00 77.06 183 ARG A O 1
ATOM 1394 N N . LEU A 1 184 ? 16.977 22.881 19.419 1.00 76.38 184 LEU A N 1
ATOM 1395 C CA . LEU A 1 184 ? 16.068 22.914 18.272 1.00 76.38 184 LEU A CA 1
ATOM 1396 C C . LEU A 1 184 ? 14.807 23.733 18.568 1.00 76.38 184 LEU A C 1
ATOM 1398 O O . LEU A 1 184 ? 14.382 24.506 17.714 1.00 76.38 184 LEU A O 1
ATOM 1402 N N . ALA A 1 185 ? 14.252 23.633 19.781 1.00 82.94 185 ALA A N 1
ATOM 1403 C CA . ALA A 1 185 ? 13.119 24.456 20.202 1.00 82.94 185 ALA A CA 1
ATOM 1404 C C . ALA A 1 185 ? 13.460 25.957 20.192 1.00 82.94 185 ALA A C 1
ATOM 1406 O O . ALA A 1 185 ? 12.707 26.752 19.638 1.00 82.94 185 ALA A O 1
ATOM 1407 N N . ARG A 1 186 ? 14.633 26.336 20.720 1.00 80.69 186 ARG A N 1
ATOM 1408 C CA . ARG A 1 186 ? 15.104 27.733 20.712 1.00 80.69 186 ARG A CA 1
ATOM 1409 C C . ARG A 1 186 ? 15.372 28.269 19.307 1.00 80.69 186 ARG A C 1
ATOM 1411 O O . ARG A 1 186 ? 15.093 29.433 19.053 1.00 80.69 186 ARG A O 1
ATOM 1418 N N . LEU A 1 187 ? 15.892 27.440 18.400 1.00 75.12 187 LEU A N 1
ATOM 1419 C CA . LEU A 1 187 ? 16.135 27.840 17.010 1.00 75.12 187 LEU A CA 1
ATOM 1420 C C . LEU A 1 187 ? 14.820 28.040 16.239 1.00 75.12 187 LEU A C 1
ATOM 1422 O O . LEU A 1 187 ? 14.719 28.941 15.414 1.00 75.12 187 LEU A O 1
ATOM 1426 N N . ARG A 1 188 ? 13.803 27.227 16.544 1.00 73.25 188 ARG A N 1
ATOM 1427 C CA . ARG A 1 188 ? 12.438 27.355 16.016 1.00 73.25 188 ARG A CA 1
ATOM 1428 C C . ARG A 1 188 ? 11.756 28.654 16.448 1.00 73.25 188 ARG A C 1
ATOM 1430 O O . ARG A 1 188 ? 10.995 29.202 15.667 1.00 73.25 188 ARG A O 1
ATOM 1437 N N . ASP A 1 189 ? 12.000 29.109 17.674 1.00 73.38 189 ASP A N 1
ATOM 1438 C CA . ASP A 1 189 ? 11.408 30.346 18.203 1.00 73.38 189 ASP A CA 1
ATOM 1439 C C . ASP A 1 189 ? 12.128 31.609 17.689 1.00 73.38 189 ASP A C 1
ATOM 1441 O O . ASP A 1 189 ? 11.693 32.728 17.956 1.00 73.38 189 ASP A O 1
ATOM 1445 N N . GLN A 1 190 ? 13.242 31.438 16.970 1.00 62.91 190 GLN A N 1
ATOM 1446 C CA . GLN A 1 190 ? 14.076 32.519 16.444 1.00 62.91 190 GLN A CA 1
ATOM 1447 C C . GLN A 1 190 ? 13.890 32.761 14.932 1.00 62.91 190 GLN A C 1
ATOM 1449 O O . GLN A 1 190 ? 14.562 33.629 14.371 1.00 62.91 190 GLN A O 1
ATOM 1454 N N . VAL A 1 191 ? 12.973 32.024 14.293 1.00 47.97 191 VAL A N 1
ATOM 1455 C CA . VAL A 1 191 ? 12.472 32.240 12.920 1.00 47.97 191 VAL A CA 1
ATOM 1456 C C . VAL A 1 191 ? 11.052 32.784 12.993 1.00 47.97 191 VAL A C 1
ATOM 1458 O O . VAL A 1 191 ? 10.762 33.740 12.241 1.00 47.97 191 VAL A O 1
#

Organism: Cricetulus griseus (NCBI:txid10029)

Sequence (191 aa):
MTLNVPLPSLSSFGSGSQRSHKHEDKHQCKAIQKGNTEVARIHAENAIRQKNQAINFLRMSARVDAVAARVQTAVTMGKVTKSMAGVVKSMDATLRSMNLEKISALMDKFEHQFETLDVQTQQMEDTMSSTTTLTTPQNQVDMLLQEMADEAGLDLNMELPQGQTGSVGASVASTEQDELSQRLARLRDQV

Secondary structure (DSSP, 8-state):
------HHHHHHHHHHHHHHHHHHHHHHHHHHHTT-HHHHHHHHHHHHHHHHHHHHHHHHHHHHHHHHHHHHHHHHHHHHHHHHHHHHHHHHHHHHTT-HHHHHHHHHHHHHHHHHHHHHHHHHHHHHHHHHHHHS-HHHHHHHHHHHHHHTT--TTSSS------TTSHHHHHHHHHHHHHHHHHHHTT-

Foldseek 3Di:
DDPPPPLCVLVVVLVVLVVVLVVLVVVLVVCVVVVNVVSNVVSVVVSVVSVVVSVVSVVVSVVSVVVVLVVVVVVVVVVLVVVVVVLVVLQVVVVVVVPVVSNVVSVVVVVVSVVVVVVVVVVSCVVVVVVCCVVPPPVNVVVVVVVVCVVVVVPVPPDDPPPDDDPDPDVVVVVVVVVVVVVVVVVVVVD

InterPro domains:
  IPR005024 Snf7 family [PF03357] (18-161)
  IPR005024 Snf7 family [PTHR10476] (17-188)

Radius of gyration: 29.08 Å; chains: 1; bounding box: 72×48×71 Å

pLDDT: mean 71.65, std 13.42, range [36.47, 90.06]